Protein AF-A0A1I4BVE4-F1 (afdb_monomer)

Structure (mmCIF, N/CA/C/O backbone):
data_AF-A0A1I4BVE4-F1
#
_entry.id   AF-A0A1I4BVE4-F1
#
loop_
_atom_site.group_PDB
_atom_site.id
_atom_site.type_symbol
_atom_site.label_atom_id
_atom_site.label_alt_id
_atom_site.label_comp_id
_atom_site.label_asym_id
_atom_site.label_entity_id
_atom_site.label_seq_id
_atom_site.pdbx_PDB_ins_code
_atom_site.Cartn_x
_atom_site.Cartn_y
_atom_site.Cartn_z
_atom_site.occupancy
_atom_site.B_iso_or_equiv
_atom_site.auth_seq_id
_atom_site.auth_comp_id
_atom_site.auth_asym_id
_atom_site.auth_atom_id
_atom_site.pdbx_PDB_model_num
ATOM 1 N N . MET A 1 1 ? -15.144 -13.690 -17.144 1.00 58.94 1 MET A N 1
ATOM 2 C CA . MET A 1 1 ? -13.994 -13.833 -18.063 1.00 58.94 1 MET A CA 1
ATOM 3 C C . MET A 1 1 ? -12.893 -12.804 -17.775 1.00 58.94 1 MET A C 1
ATOM 5 O O . MET A 1 1 ? -12.264 -12.312 -18.695 1.00 58.94 1 MET A O 1
ATOM 9 N N . PHE A 1 2 ? -12.612 -12.502 -16.503 1.00 64.56 2 PHE A N 1
ATOM 10 C CA . PHE A 1 2 ? -11.478 -11.657 -16.118 1.00 64.56 2 PHE A CA 1
ATOM 11 C C . PHE A 1 2 ? -10.570 -12.508 -15.243 1.00 64.56 2 PHE A C 1
ATOM 13 O O . PHE A 1 2 ? -10.881 -12.751 -14.077 1.00 64.56 2 PHE A O 1
ATOM 20 N N . GLY A 1 3 ? -9.519 -13.048 -15.856 1.00 65.44 3 GLY A N 1
ATOM 21 C CA . GLY A 1 3 ? -8.490 -13.806 -15.165 1.00 65.44 3 GLY A CA 1
ATOM 22 C C . GLY A 1 3 ? -7.692 -12.868 -14.272 1.00 65.44 3 GLY A C 1
ATOM 23 O O . GLY A 1 3 ? -6.736 -12.236 -14.691 1.00 65.44 3 GLY A O 1
ATOM 24 N N . LEU A 1 4 ? -8.120 -12.730 -13.021 1.00 77.00 4 LEU A N 1
ATOM 25 C CA . LEU A 1 4 ? -7.318 -12.148 -11.942 1.00 77.00 4 LEU A CA 1
ATOM 26 C C . LEU A 1 4 ? -6.542 -13.276 -11.251 1.00 77.00 4 LEU A C 1
ATOM 28 O O . LEU A 1 4 ? -6.618 -13.458 -10.038 1.00 77.00 4 LEU A O 1
ATOM 32 N N . GLY A 1 5 ? -5.872 -14.096 -12.060 1.00 89.69 5 GLY A N 1
ATOM 33 C CA . GLY A 1 5 ? -5.011 -15.174 -11.603 1.00 89.69 5 GLY A CA 1
ATOM 34 C C . GLY A 1 5 ? -3.578 -14.696 -11.394 1.00 89.69 5 GLY A C 1
ATOM 35 O O . GLY A 1 5 ? -3.183 -13.596 -11.787 1.00 89.69 5 GLY A O 1
ATOM 36 N N . TRP A 1 6 ? -2.766 -15.565 -10.797 1.00 91.38 6 TRP A N 1
ATOM 37 C CA . TRP A 1 6 ? -1.322 -15.352 -10.687 1.00 91.38 6 TRP A CA 1
ATOM 38 C C . TRP A 1 6 ? -0.659 -15.203 -12.070 1.00 91.38 6 TRP A C 1
ATOM 40 O O . TRP A 1 6 ? 0.251 -14.394 -12.245 1.00 91.38 6 TRP A O 1
ATOM 50 N N . SER A 1 7 ? -1.170 -15.931 -13.067 1.00 91.06 7 SER A N 1
ATOM 51 C CA . SER A 1 7 ? -0.771 -15.862 -14.477 1.00 91.06 7 SER A CA 1
ATOM 52 C C . SER A 1 7 ? -0.895 -14.456 -15.066 1.00 91.06 7 SER A C 1
ATOM 54 O O . SER A 1 7 ? 0.070 -13.938 -15.627 1.00 91.06 7 SER A O 1
ATOM 56 N N . GLU A 1 8 ? -2.043 -13.799 -14.909 1.00 90.44 8 GLU A N 1
ATOM 57 C CA . GLU A 1 8 ? -2.256 -12.454 -15.445 1.00 90.44 8 GLU A CA 1
ATOM 58 C C . GLU A 1 8 ? -1.489 -11.373 -14.681 1.00 90.44 8 GLU A C 1
ATOM 60 O O . GLU A 1 8 ? -1.064 -10.393 -15.293 1.00 90.44 8 GLU A O 1
ATOM 65 N N . MET A 1 9 ? -1.246 -11.548 -13.376 1.00 92.50 9 MET A N 1
ATOM 66 C CA . MET A 1 9 ? -0.354 -10.647 -12.632 1.00 92.50 9 MET A CA 1
ATOM 67 C C . MET A 1 9 ? 1.075 -10.690 -13.182 1.00 92.50 9 MET A C 1
ATOM 69 O O . MET A 1 9 ? 1.703 -9.641 -13.333 1.00 92.50 9 MET A O 1
ATOM 73 N N . ILE A 1 10 ? 1.576 -11.878 -13.540 1.00 94.12 10 ILE A N 1
ATOM 74 C CA . ILE A 1 10 ? 2.878 -12.017 -14.207 1.00 94.12 10 ILE A CA 1
ATOM 75 C C . ILE A 1 10 ? 2.849 -11.348 -15.585 1.00 94.12 10 ILE A C 1
ATOM 77 O O . ILE A 1 10 ? 3.762 -10.586 -15.900 1.00 94.12 10 ILE A O 1
ATOM 81 N N . LEU A 1 11 ? 1.804 -11.578 -16.388 1.00 93.88 11 LEU A N 1
ATOM 82 C CA . LEU A 1 11 ? 1.687 -10.984 -17.723 1.00 93.88 11 LEU A CA 1
ATOM 83 C C . LEU A 1 11 ? 1.682 -9.449 -17.666 1.00 93.88 11 LEU A C 1
ATOM 85 O O . LEU A 1 11 ? 2.430 -8.802 -18.397 1.00 93.88 11 LEU A O 1
ATOM 89 N N . LEU A 1 12 ? 0.897 -8.862 -16.757 1.00 93.19 12 LEU A N 1
ATOM 90 C CA . LEU A 1 12 ? 0.887 -7.416 -16.521 1.00 93.19 12 LEU A CA 1
ATOM 91 C C . LEU A 1 12 ? 2.240 -6.910 -16.014 1.00 93.19 12 LEU A C 1
ATOM 93 O O . LEU A 1 12 ? 2.676 -5.843 -16.437 1.00 93.19 12 LEU A O 1
ATOM 97 N N . GLY A 1 13 ? 2.924 -7.679 -15.162 1.00 94.06 13 GLY A N 1
ATOM 98 C CA . GLY A 1 13 ? 4.288 -7.383 -14.728 1.00 94.06 13 GLY A CA 1
ATOM 99 C C . GLY A 1 13 ? 5.259 -7.287 -15.906 1.00 94.06 13 GLY A C 1
ATOM 100 O O . GLY A 1 13 ? 5.972 -6.296 -16.029 1.00 94.06 13 GLY A O 1
ATOM 101 N N . VAL A 1 14 ? 5.241 -8.261 -16.820 1.00 95.31 14 VAL A N 1
ATOM 102 C CA . VAL A 1 14 ? 6.089 -8.256 -18.026 1.00 95.31 14 VAL A CA 1
ATOM 103 C C . VAL A 1 14 ? 5.752 -7.078 -18.942 1.00 95.31 14 VAL A C 1
ATOM 105 O O . VAL A 1 14 ? 6.655 -6.356 -19.362 1.00 95.31 14 VAL A O 1
ATOM 108 N N . VAL A 1 15 ? 4.466 -6.831 -19.213 1.00 95.19 15 VAL A N 1
ATOM 109 C CA . VAL A 1 15 ? 4.029 -5.686 -20.032 1.00 95.19 15 VAL A CA 1
ATOM 110 C C . VAL A 1 15 ? 4.479 -4.365 -19.403 1.00 95.19 15 VAL A C 1
ATOM 112 O O . VAL A 1 15 ? 5.009 -3.498 -20.098 1.00 95.19 15 VAL A O 1
ATOM 115 N N . ALA A 1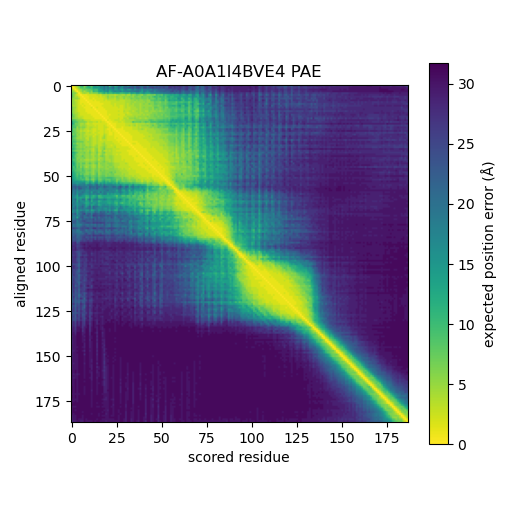 16 ? 4.339 -4.218 -18.086 1.00 94.94 16 ALA A N 1
ATOM 116 C CA . ALA A 1 16 ? 4.778 -3.025 -17.374 1.00 94.94 16 ALA A CA 1
ATOM 117 C C . ALA A 1 16 ? 6.308 -2.843 -17.425 1.00 94.94 16 ALA A C 1
ATOM 119 O O . ALA A 1 16 ? 6.774 -1.720 -17.608 1.00 94.94 16 ALA A O 1
ATOM 120 N N . LEU A 1 17 ? 7.095 -3.924 -17.344 1.00 95.00 17 LEU A N 1
ATOM 121 C CA . LEU A 1 17 ? 8.555 -3.869 -17.504 1.00 95.00 17 LEU A CA 1
ATOM 122 C C . LEU A 1 17 ? 8.977 -3.418 -18.909 1.00 95.00 17 LEU A C 1
ATOM 124 O O . LEU A 1 17 ? 9.974 -2.712 -19.028 1.00 95.00 17 LEU A O 1
ATOM 128 N N . ILE A 1 18 ? 8.242 -3.800 -19.956 1.00 96.00 18 ILE A N 1
ATOM 129 C CA . ILE A 1 18 ? 8.541 -3.387 -21.338 1.00 96.00 18 ILE A CA 1
ATOM 130 C C . ILE A 1 18 ? 8.196 -1.911 -21.554 1.00 96.00 18 ILE A C 1
ATOM 132 O O . ILE A 1 18 ? 8.977 -1.177 -22.151 1.00 96.00 18 ILE A O 1
ATOM 136 N N . VAL A 1 19 ? 7.027 -1.475 -21.078 1.00 95.19 19 VAL A N 1
ATOM 137 C CA . VAL A 1 19 ? 6.510 -0.124 -21.343 1.00 95.19 19 VAL A CA 1
ATOM 138 C C . VAL A 1 19 ? 7.216 0.938 -20.500 1.00 95.19 19 VAL A C 1
ATOM 140 O O . VAL A 1 19 ? 7.591 1.982 -21.026 1.00 95.19 19 VAL A O 1
ATOM 143 N N . ILE A 1 20 ? 7.374 0.692 -19.197 1.00 94.19 20 ILE A N 1
ATOM 144 C CA . ILE A 1 20 ? 7.998 1.640 -18.262 1.00 94.19 20 ILE A CA 1
ATOM 145 C C . ILE A 1 20 ? 9.512 1.427 -18.182 1.00 94.19 20 ILE A C 1
ATOM 147 O O . ILE A 1 20 ? 10.251 2.375 -17.954 1.00 94.19 20 ILE A O 1
ATOM 151 N N . GLY A 1 21 ? 9.983 0.198 -18.385 1.00 95.62 21 GLY A N 1
ATOM 152 C CA . GLY A 1 21 ? 11.387 -0.167 -18.241 1.00 95.62 21 GLY A CA 1
ATOM 153 C C . GLY A 1 21 ? 11.678 -0.879 -16.910 1.00 95.62 21 GLY A C 1
ATOM 154 O O . GLY A 1 21 ? 11.109 -0.541 -15.865 1.00 95.62 21 GLY A O 1
ATOM 155 N N . PRO A 1 22 ? 12.616 -1.848 -16.894 1.00 94.69 22 PRO A N 1
ATOM 156 C CA . PRO A 1 22 ? 12.879 -2.690 -15.724 1.00 94.69 22 PRO A CA 1
ATOM 157 C C . PRO A 1 22 ? 13.532 -1.961 -14.542 1.00 94.69 22 PRO A C 1
ATOM 159 O O . PRO A 1 22 ? 13.543 -2.482 -13.430 1.00 94.69 22 PRO A O 1
ATOM 162 N N . LYS A 1 23 ? 14.085 -0.764 -14.763 1.00 94.69 23 LYS A N 1
ATOM 163 C CA . LYS A 1 23 ? 14.736 0.054 -13.726 1.00 94.69 23 LYS A CA 1
ATOM 164 C C . LYS A 1 23 ? 13.815 1.124 -13.145 1.00 94.69 23 LYS A C 1
ATOM 166 O O . LYS A 1 23 ? 13.964 1.479 -11.978 1.00 94.69 23 LYS A O 1
ATOM 171 N N . ASP A 1 24 ? 12.852 1.598 -13.926 1.00 93.81 24 ASP A N 1
ATOM 172 C CA . ASP A 1 24 ? 12.005 2.722 -13.530 1.00 93.81 24 ASP A CA 1
ATOM 173 C C . ASP A 1 24 ? 10.817 2.259 -12.691 1.00 93.81 24 ASP A C 1
ATOM 175 O O . ASP A 1 24 ? 10.501 2.883 -11.680 1.00 93.81 24 ASP A O 1
ATOM 179 N N . LEU A 1 25 ? 10.255 1.087 -12.997 1.00 93.94 25 LEU A N 1
ATOM 180 C CA . LEU A 1 25 ? 9.212 0.456 -12.188 1.00 93.94 25 LEU A CA 1
ATOM 181 C C . LEU A 1 25 ? 9.591 0.311 -10.692 1.00 93.94 25 LEU A C 1
ATOM 183 O O . LEU A 1 25 ? 8.843 0.788 -9.832 1.00 93.94 25 LEU A O 1
ATOM 187 N N . PRO A 1 26 ? 10.746 -0.290 -10.328 1.00 92.44 26 PRO A N 1
ATOM 188 C CA . PRO A 1 26 ? 11.136 -0.412 -8.925 1.00 92.44 26 PRO A CA 1
ATOM 189 C C . PRO A 1 26 ? 11.451 0.941 -8.274 1.00 92.44 26 PRO A C 1
ATOM 191 O O . PRO A 1 26 ? 11.181 1.112 -7.086 1.00 92.44 26 PRO A O 1
ATOM 194 N N . ASN A 1 27 ? 11.974 1.920 -9.016 1.00 94.81 27 ASN A N 1
ATOM 195 C CA . ASN A 1 27 ? 12.195 3.267 -8.483 1.00 94.81 27 ASN A CA 1
ATOM 196 C C . ASN A 1 27 ? 10.867 3.985 -8.189 1.00 94.81 27 ASN A C 1
ATOM 198 O O . ASN A 1 27 ? 10.701 4.519 -7.091 1.00 94.81 27 ASN A O 1
ATOM 202 N N . MET A 1 28 ? 9.880 3.888 -9.086 1.00 93.38 28 MET A N 1
ATOM 203 C CA . MET A 1 28 ? 8.532 4.427 -8.875 1.00 93.38 28 MET A CA 1
ATOM 204 C C . MET A 1 28 ? 7.837 3.778 -7.675 1.00 93.38 28 MET A C 1
ATOM 206 O O . MET A 1 28 ? 7.257 4.482 -6.848 1.00 93.38 28 MET A O 1
ATOM 210 N N . PHE A 1 29 ? 7.932 2.452 -7.516 1.00 95.12 29 PHE A N 1
ATOM 211 C CA . PHE A 1 29 ? 7.394 1.775 -6.331 1.00 95.12 29 PHE A CA 1
ATOM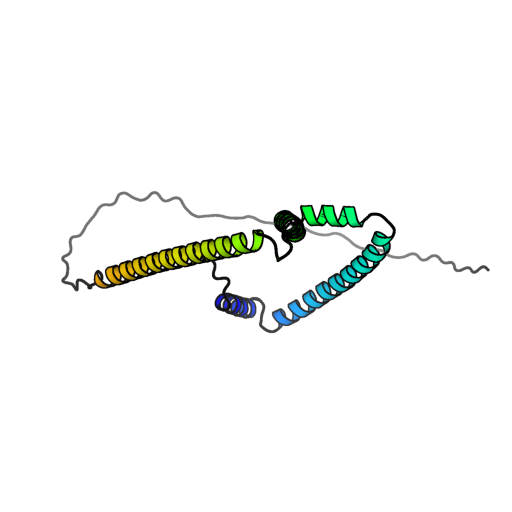 212 C C . PHE A 1 29 ? 8.084 2.213 -5.037 1.00 95.12 29 PHE A C 1
ATOM 214 O O . PHE A 1 29 ? 7.425 2.310 -4.002 1.00 95.12 29 PHE A O 1
ATOM 221 N N . ARG A 1 30 ? 9.387 2.514 -5.065 1.00 95.31 30 ARG A N 1
ATOM 222 C CA . ARG A 1 30 ? 10.105 3.050 -3.897 1.00 95.31 30 ARG A CA 1
ATOM 223 C C . ARG A 1 30 ? 9.642 4.461 -3.546 1.00 95.31 30 ARG A C 1
ATOM 225 O O . ARG A 1 30 ? 9.517 4.776 -2.364 1.00 95.31 30 ARG A O 1
ATOM 232 N N . GLU A 1 31 ? 9.373 5.303 -4.537 1.00 95.75 31 GLU A N 1
ATOM 233 C CA . GLU A 1 31 ? 8.864 6.663 -4.329 1.00 95.75 31 GLU A CA 1
ATOM 234 C C . GLU A 1 31 ? 7.421 6.666 -3.817 1.00 95.75 31 GLU A C 1
ATOM 236 O O . GLU A 1 31 ? 7.140 7.257 -2.769 1.00 95.75 31 GLU A O 1
ATOM 241 N N . LEU A 1 32 ? 6.531 5.921 -4.480 1.00 96.44 32 LEU A N 1
ATOM 242 C CA . LEU A 1 32 ? 5.157 5.692 -4.026 1.00 96.44 32 LEU A CA 1
ATOM 243 C C . LEU A 1 32 ? 5.136 5.062 -2.635 1.00 96.44 32 LEU A C 1
ATOM 245 O O . LEU A 1 32 ? 4.432 5.544 -1.754 1.00 96.44 32 LEU A O 1
ATOM 249 N N . GLY A 1 33 ? 5.966 4.047 -2.398 1.00 96.38 33 GLY A N 1
ATOM 250 C CA . GLY A 1 33 ? 6.074 3.368 -1.111 1.00 96.38 33 GLY A CA 1
ATOM 251 C C . GLY A 1 33 ? 6.524 4.299 0.013 1.00 96.38 33 GLY A C 1
ATOM 252 O O . GLY A 1 33 ? 5.978 4.244 1.112 1.00 96.38 33 GLY A O 1
ATOM 253 N N . ARG A 1 34 ? 7.462 5.216 -0.249 1.00 96.25 34 ARG A N 1
ATOM 254 C CA . ARG A 1 34 ? 7.871 6.245 0.722 1.00 96.25 34 ARG A CA 1
ATOM 255 C C . ARG A 1 34 ? 6.745 7.224 1.030 1.00 96.25 34 ARG A C 1
ATOM 257 O O . ARG A 1 34 ? 6.567 7.588 2.192 1.00 96.25 34 ARG A O 1
ATOM 264 N N . MET A 1 35 ? 5.990 7.647 0.017 1.00 96.12 35 MET A N 1
ATOM 265 C CA . MET A 1 35 ? 4.848 8.544 0.200 1.00 96.12 35 MET A CA 1
ATOM 266 C C . MET A 1 35 ? 3.718 7.858 0.978 1.00 96.12 35 MET A C 1
ATOM 268 O O . MET A 1 35 ? 3.254 8.393 1.985 1.00 96.12 35 MET A O 1
ATOM 272 N N . SER A 1 36 ? 3.339 6.641 0.586 1.00 96.19 36 SER A N 1
ATOM 273 C CA . SER A 1 36 ? 2.340 5.828 1.284 1.00 96.19 36 SER A CA 1
ATOM 274 C C . SER A 1 36 ? 2.779 5.457 2.700 1.00 96.19 36 SER A C 1
ATOM 276 O O . SER A 1 36 ? 1.957 5.469 3.611 1.00 96.19 36 SER A O 1
ATOM 278 N N . GLY A 1 37 ? 4.066 5.179 2.919 1.00 96.69 37 GLY A N 1
ATOM 279 C CA . GLY A 1 37 ? 4.623 4.893 4.240 1.00 96.69 37 GLY A CA 1
ATOM 280 C C . GLY A 1 37 ? 4.509 6.088 5.185 1.00 96.69 37 GLY A C 1
ATOM 281 O O . GLY A 1 37 ? 4.039 5.936 6.309 1.00 96.69 37 GLY A O 1
ATOM 282 N N . LYS A 1 38 ? 4.846 7.293 4.710 1.00 96.25 38 LYS A N 1
ATOM 283 C CA . LYS A 1 38 ? 4.664 8.537 5.476 1.00 96.25 38 LYS A CA 1
ATOM 284 C C . LYS A 1 38 ? 3.192 8.823 5.759 1.00 96.25 38 LYS A C 1
ATOM 286 O O . LYS A 1 38 ? 2.855 9.157 6.888 1.00 96.25 38 LYS A O 1
ATOM 291 N N . ALA A 1 39 ? 2.318 8.661 4.765 1.00 97.12 39 ALA A N 1
ATOM 292 C CA . ALA A 1 39 ? 0.879 8.829 4.951 1.00 97.12 39 ALA A CA 1
ATOM 293 C C . ALA A 1 39 ? 0.324 7.832 5.982 1.00 97.12 39 ALA A C 1
ATOM 295 O O . ALA A 1 39 ? -0.465 8.214 6.840 1.00 97.12 39 ALA A O 1
ATOM 296 N N . ARG A 1 40 ? 0.781 6.574 5.953 1.00 95.50 40 ARG A N 1
ATOM 297 C CA . ARG A 1 40 ? 0.390 5.546 6.924 1.00 95.50 40 ARG A CA 1
ATOM 298 C C . ARG A 1 40 ? 0.912 5.839 8.329 1.00 95.50 40 ARG A C 1
ATOM 300 O O . ARG A 1 40 ? 0.172 5.630 9.281 1.00 95.50 40 ARG A O 1
ATOM 307 N N . ALA A 1 41 ? 2.142 6.333 8.455 1.00 95.62 41 ALA A N 1
ATOM 308 C CA . ALA A 1 41 ? 2.706 6.757 9.736 1.00 95.62 41 ALA A CA 1
ATOM 309 C C . ALA A 1 41 ? 1.930 7.947 10.322 1.00 95.62 41 ALA A C 1
ATOM 311 O O . ALA A 1 41 ? 1.524 7.912 11.475 1.00 95.62 41 ALA A O 1
ATOM 312 N N . MET A 1 42 ? 1.620 8.956 9.501 1.00 96.50 42 MET A N 1
ATOM 313 C CA . MET A 1 42 ? 0.756 10.061 9.919 1.00 96.50 42 MET A CA 1
ATOM 314 C C . MET A 1 42 ? -0.626 9.555 10.340 1.00 96.50 42 MET A C 1
ATOM 316 O O . MET A 1 42 ? -1.093 9.901 11.416 1.00 96.50 42 MET A O 1
ATOM 320 N N . ALA A 1 43 ? -1.262 8.696 9.537 1.00 95.62 43 ALA A N 1
ATOM 321 C CA . ALA A 1 43 ? -2.573 8.128 9.848 1.00 95.62 43 ALA A CA 1
ATOM 322 C C . ALA A 1 43 ? -2.575 7.297 11.141 1.00 95.62 43 ALA A C 1
ATOM 324 O O . ALA A 1 43 ? -3.535 7.373 11.900 1.00 95.62 43 ALA A O 1
ATOM 325 N N . SER A 1 44 ? -1.506 6.540 11.409 1.00 94.44 44 SER A N 1
ATOM 326 C CA . SER A 1 44 ? -1.309 5.837 12.683 1.00 94.44 44 SER A CA 1
ATOM 327 C C . SER A 1 44 ? -1.326 6.817 13.855 1.00 94.44 44 SER A C 1
ATOM 329 O O . SER A 1 44 ? -1.996 6.574 14.858 1.00 94.44 44 SER A O 1
ATOM 331 N N . GLU A 1 45 ? -0.679 7.967 13.695 1.00 94.06 45 GLU A N 1
ATOM 332 C CA . GLU A 1 45 ? -0.514 8.929 14.781 1.00 94.06 45 GLU A CA 1
ATOM 333 C C . GLU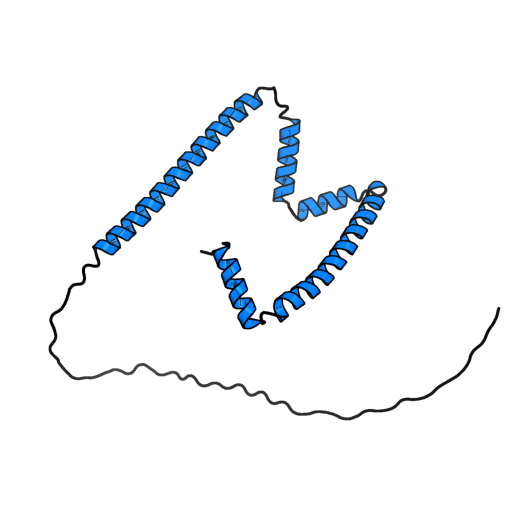 A 1 45 ? -1.792 9.741 14.999 1.00 94.06 45 GLU A C 1
ATOM 335 O O . GLU A 1 45 ? -2.168 9.994 16.143 1.00 94.06 45 GLU A O 1
ATOM 340 N N . PHE A 1 46 ? -2.533 10.035 13.927 1.00 92.44 46 PHE A N 1
ATOM 341 C CA . PHE A 1 46 ? -3.901 10.543 14.013 1.00 92.44 46 PHE A CA 1
ATOM 342 C C . PHE A 1 46 ? -4.844 9.539 14.663 1.00 92.44 46 PHE A C 1
ATOM 344 O O . PHE A 1 46 ? -5.641 9.939 15.501 1.00 92.44 46 PHE A O 1
ATOM 351 N N . GLN A 1 47 ? -4.751 8.251 14.327 1.00 90.69 47 GLN A N 1
ATOM 352 C CA . GLN A 1 47 ? -5.581 7.224 14.953 1.00 90.69 47 GLN A CA 1
ATOM 353 C C . GLN A 1 47 ? -5.297 7.145 16.454 1.00 90.69 47 GLN A C 1
ATOM 355 O O . GLN A 1 47 ? -6.226 7.071 17.248 1.00 90.69 47 GLN A O 1
ATOM 360 N N . ARG A 1 48 ? -4.022 7.208 16.852 1.00 91.62 48 ARG A N 1
ATOM 361 C CA . ARG A 1 48 ? -3.606 7.163 18.259 1.00 91.62 48 ARG A CA 1
ATOM 362 C C . ARG A 1 48 ? -4.054 8.402 19.033 1.00 91.62 48 ARG A C 1
ATOM 364 O O . ARG A 1 48 ? -4.545 8.272 20.149 1.00 91.62 48 ARG A O 1
ATOM 371 N N . ALA A 1 49 ? -3.918 9.584 18.432 1.00 89.19 49 ALA A N 1
ATOM 372 C CA . ALA A 1 49 ? -4.381 10.839 19.018 1.00 89.19 49 ALA A CA 1
ATOM 373 C C . ALA A 1 49 ? -5.915 10.914 19.081 1.00 89.19 49 ALA A C 1
ATOM 375 O O . ALA A 1 49 ? -6.466 11.368 20.078 1.00 89.19 49 ALA A O 1
ATOM 376 N N . MET A 1 50 ? -6.607 10.436 18.044 1.00 85.62 50 MET A N 1
ATOM 377 C CA . MET A 1 50 ? -8.066 10.397 17.998 1.00 85.62 50 MET A CA 1
ATOM 378 C C . MET A 1 50 ? -8.622 9.378 18.989 1.00 85.62 50 MET A C 1
ATOM 380 O O . MET A 1 50 ? -9.565 9.725 19.676 1.00 85.62 50 MET A O 1
ATOM 384 N N . GLU A 1 51 ? -8.047 8.178 19.123 1.00 84.69 51 GLU A N 1
ATOM 385 C CA . GLU A 1 51 ? -8.476 7.196 20.134 1.00 84.69 51 GLU A CA 1
ATOM 386 C C . GLU A 1 51 ? -8.312 7.773 21.547 1.00 84.69 51 GLU A C 1
ATOM 388 O O . GLU A 1 51 ? -9.249 7.745 22.336 1.00 84.69 51 GLU A O 1
ATOM 393 N N . SER A 1 52 ? -7.170 8.418 21.823 1.00 84.44 52 SER A N 1
ATOM 394 C CA . SER A 1 52 ? -6.928 9.086 23.109 1.00 84.44 52 SER A CA 1
ATOM 395 C C . SER A 1 52 ? -7.902 10.235 23.386 1.00 84.44 52 SER A C 1
ATOM 397 O O . SER A 1 52 ? -8.237 10.465 24.539 1.00 84.44 52 SER A O 1
ATOM 399 N N . ALA A 1 53 ? -8.345 10.967 22.361 1.00 81.56 53 ALA A N 1
ATOM 400 C CA . ALA A 1 53 ? -9.337 12.034 22.507 1.00 81.56 53 ALA A CA 1
ATOM 401 C C . ALA A 1 53 ? -10.785 11.501 22.524 1.00 81.56 53 ALA A C 1
ATOM 403 O O . ALA A 1 53 ? -11.677 12.129 23.096 1.00 81.56 53 ALA A O 1
ATOM 404 N N . ALA A 1 54 ? -11.031 10.356 21.884 1.00 78.50 54 ALA A N 1
ATOM 405 C CA . ALA A 1 54 ? -12.330 9.701 21.749 1.00 78.50 54 ALA A CA 1
ATOM 406 C C . ALA A 1 54 ? -12.759 8.936 23.003 1.00 78.50 54 ALA A C 1
ATOM 408 O O . ALA A 1 54 ? -13.949 8.675 23.184 1.00 78.50 54 ALA A O 1
ATOM 409 N N . ASP A 1 55 ? -11.805 8.548 23.846 1.00 76.44 55 ASP A N 1
ATOM 410 C CA . ASP A 1 55 ? -12.110 7.968 25.150 1.00 76.44 55 ASP A CA 1
ATOM 411 C C . ASP A 1 55 ? -12.648 9.026 26.139 1.00 76.44 55 ASP A C 1
ATOM 413 O O . ASP A 1 55 ? -13.459 8.682 26.997 1.00 76.44 55 ASP A O 1
ATOM 417 N N . ASP A 1 56 ? -12.315 10.312 25.944 1.00 70.25 56 ASP A N 1
ATOM 418 C CA . ASP A 1 56 ? -12.770 11.434 26.789 1.00 70.25 56 ASP A CA 1
ATOM 419 C C . ASP A 1 56 ? -13.937 12.248 26.190 1.00 70.25 56 ASP A C 1
ATOM 421 O O . ASP A 1 56 ? -14.722 12.869 26.910 1.00 70.25 56 ASP A O 1
ATOM 425 N N . SER A 1 57 ? -14.089 12.255 24.864 1.00 67.56 57 SER A N 1
ATOM 426 C CA . SER A 1 57 ? -15.185 12.914 24.140 1.00 67.56 57 SER A CA 1
ATOM 427 C C . SER A 1 57 ? -15.892 11.865 23.286 1.00 67.56 57 SER A C 1
ATOM 429 O O . SER A 1 57 ? -15.199 11.105 22.635 1.00 67.56 57 SER A O 1
ATOM 431 N N . GLY A 1 58 ? -17.231 11.774 23.282 1.00 67.88 58 GLY A N 1
ATOM 432 C CA . GLY A 1 58 ? -18.058 10.684 22.699 1.00 67.88 58 GLY A CA 1
ATOM 433 C C . GLY A 1 58 ? -17.942 10.385 21.185 1.00 67.88 58 GLY A C 1
ATOM 434 O O . GLY A 1 58 ? -18.925 10.103 20.506 1.00 67.88 58 GLY A O 1
ATOM 435 N N . VAL A 1 59 ? -16.738 10.412 20.628 1.00 71.38 59 VAL A N 1
ATOM 436 C CA . VAL A 1 59 ? -16.349 10.143 19.244 1.00 71.38 59 VAL A CA 1
ATOM 437 C C . VAL A 1 59 ? -16.502 8.658 18.902 1.00 71.38 59 VAL A C 1
ATOM 439 O O . VAL A 1 59 ? -16.643 8.321 17.729 1.00 71.38 59 VAL A O 1
ATOM 442 N N . LYS A 1 60 ? -16.587 7.760 19.894 1.00 73.56 60 LYS A N 1
ATOM 443 C CA . LYS A 1 60 ? -16.905 6.333 19.684 1.00 73.56 60 LYS A CA 1
ATOM 444 C C . LYS A 1 60 ? -18.205 6.134 18.894 1.00 73.56 60 LYS A C 1
ATOM 446 O O . LYS A 1 60 ? -18.257 5.265 18.022 1.00 73.56 60 LYS A O 1
ATOM 451 N N . ASP A 1 61 ? -19.218 6.968 19.129 1.00 76.31 61 ASP A N 1
ATOM 452 C CA . ASP A 1 61 ? -20.489 6.918 18.396 1.00 76.31 61 ASP A CA 1
ATOM 453 C C . ASP A 1 61 ? -20.351 7.428 16.954 1.00 76.31 61 ASP A C 1
ATOM 455 O O . ASP A 1 61 ? -20.910 6.843 16.019 1.00 76.31 61 ASP A O 1
ATOM 459 N N . ILE A 1 62 ? -19.521 8.454 16.743 1.00 79.62 62 ILE A N 1
ATOM 460 C CA . ILE A 1 62 ? -19.206 8.995 15.415 1.00 79.62 62 ILE A CA 1
ATOM 461 C C . ILE A 1 62 ? -18.444 7.949 14.597 1.00 79.62 62 ILE A C 1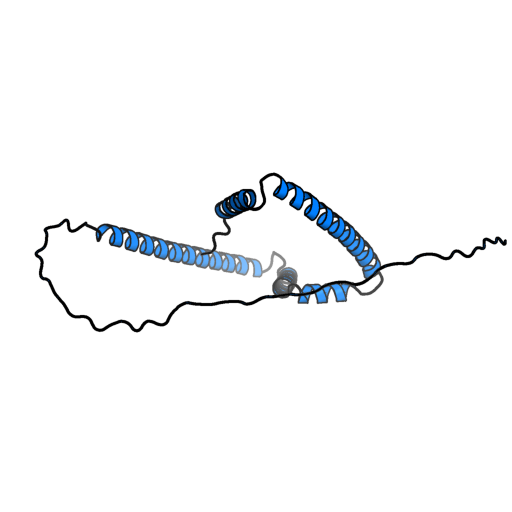
ATOM 463 O O . ILE A 1 62 ? -18.867 7.613 13.490 1.00 79.62 62 ILE A O 1
ATOM 467 N N . SER A 1 63 ? -17.397 7.346 15.163 1.00 80.75 63 SER A N 1
ATOM 468 C CA . SER A 1 63 ? -16.647 6.252 14.537 1.00 80.75 63 SER A CA 1
ATOM 469 C C . SER A 1 63 ? -17.561 5.086 14.160 1.00 80.75 63 SER A C 1
ATOM 471 O O . SER A 1 63 ? -17.473 4.559 13.050 1.00 80.75 63 SER A O 1
ATOM 473 N N . LYS A 1 64 ? -18.516 4.727 15.028 1.00 78.81 64 LYS A N 1
ATOM 474 C CA . LYS A 1 64 ? -19.480 3.6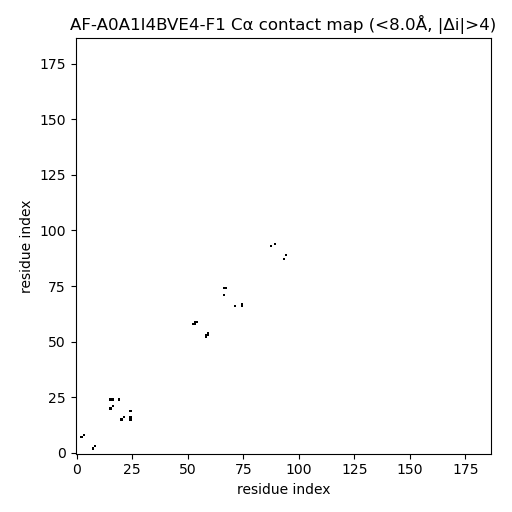47 14.772 1.00 78.81 64 LYS A CA 1
ATOM 475 C C . LYS A 1 64 ? -20.444 3.968 13.629 1.00 78.81 64 LYS A C 1
ATOM 477 O O . LYS A 1 64 ? -20.756 3.080 12.835 1.00 78.81 64 LYS A O 1
ATOM 482 N N . SER A 1 65 ? -20.878 5.223 13.509 1.00 80.00 65 SER A N 1
ATOM 483 C CA . SER A 1 65 ? -21.729 5.681 12.403 1.00 80.00 65 SER A CA 1
ATOM 484 C C . SER A 1 65 ? -20.984 5.724 11.062 1.00 80.00 65 SER A C 1
ATOM 486 O O . SER A 1 65 ? -21.497 5.227 10.058 1.00 80.00 65 SER A O 1
ATOM 488 N N . ILE A 1 66 ? -19.736 6.207 11.053 1.00 81.06 66 ILE A N 1
ATOM 489 C CA . ILE A 1 66 ? -18.875 6.229 9.862 1.00 81.06 66 ILE A CA 1
ATOM 490 C C . ILE A 1 66 ? -18.570 4.801 9.411 1.00 81.06 66 ILE A C 1
ATOM 492 O O . ILE A 1 66 ? -18.632 4.492 8.223 1.00 81.06 66 ILE A O 1
ATOM 496 N N . GLN A 1 67 ? -18.299 3.898 10.351 1.00 81.38 67 GLN A N 1
ATOM 497 C CA . GLN A 1 67 ? -18.014 2.501 10.046 1.00 81.38 67 GLN A CA 1
ATOM 498 C C . GLN A 1 67 ? -19.252 1.750 9.531 1.00 81.38 67 GLN A C 1
ATOM 500 O O . GLN A 1 67 ? -19.130 0.929 8.618 1.00 81.38 67 GLN A O 1
ATOM 505 N N . ALA A 1 68 ? -20.445 2.073 10.042 1.00 82.56 68 ALA A N 1
ATOM 506 C CA . ALA A 1 68 ? -21.713 1.566 9.518 1.00 82.56 68 ALA A CA 1
ATOM 507 C C . ALA A 1 68 ? -22.009 2.080 8.097 1.00 82.56 68 ALA A C 1
ATOM 509 O O . ALA A 1 68 ? -22.507 1.318 7.269 1.00 82.56 68 ALA A O 1
ATOM 510 N N . ALA A 1 69 ? -21.659 3.334 7.793 1.00 83.56 69 ALA A N 1
ATOM 511 C CA . ALA A 1 69 ? -21.811 3.915 6.459 1.00 83.56 69 ALA A CA 1
ATOM 512 C C . ALA A 1 69 ? -20.774 3.381 5.454 1.00 83.56 69 ALA A C 1
ATOM 514 O O . ALA A 1 69 ? -21.108 3.116 4.301 1.00 83.56 69 ALA A O 1
ATOM 515 N N . ALA A 1 70 ? -19.526 3.179 5.885 1.00 84.81 70 ALA A N 1
ATOM 516 C CA . ALA A 1 70 ? -18.439 2.703 5.031 1.00 84.81 70 ALA A CA 1
ATOM 517 C C . ALA A 1 70 ? -18.541 1.206 4.702 1.00 84.81 70 ALA A C 1
ATOM 519 O O . ALA A 1 70 ? -18.058 0.769 3.661 1.00 84.81 70 ALA A O 1
ATOM 520 N N . ASN A 1 71 ? -19.147 0.404 5.583 1.00 82.50 71 ASN A N 1
ATOM 521 C CA . ASN A 1 71 ? -19.331 -1.031 5.369 1.00 82.50 71 ASN A CA 1
ATOM 522 C C . ASN A 1 71 ? -20.681 -1.527 5.924 1.00 82.50 71 ASN A C 1
ATOM 524 O O . ASN A 1 71 ? -20.707 -2.294 6.894 1.00 82.50 71 ASN A O 1
ATOM 528 N N . PRO A 1 72 ? -21.809 -1.170 5.282 1.00 77.00 72 PRO A N 1
ATOM 529 C CA . PRO A 1 72 ? -23.146 -1.524 5.763 1.00 77.00 72 PRO A CA 1
ATOM 530 C C . PRO A 1 72 ? -23.364 -3.042 5.824 1.00 77.00 72 PRO A C 1
ATOM 532 O O . PRO A 1 72 ? -23.955 -3.554 6.774 1.00 77.00 72 PRO A O 1
ATOM 535 N N . ALA A 1 73 ? -22.806 -3.782 4.860 1.00 78.25 73 ALA A N 1
ATOM 536 C CA . ALA A 1 73 ? -22.886 -5.240 4.827 1.00 78.25 73 ALA A CA 1
ATOM 537 C C . ALA A 1 73 ? -22.112 -5.903 5.981 1.00 78.25 73 ALA A C 1
ATOM 539 O O . ALA A 1 73 ? -22.649 -6.786 6.646 1.00 78.25 73 ALA A O 1
ATOM 540 N N . LYS A 1 74 ? -20.874 -5.468 6.270 1.00 76.06 74 LYS A N 1
ATOM 541 C CA . LYS A 1 74 ? -20.090 -6.046 7.378 1.00 76.06 74 LYS A CA 1
ATOM 542 C C . LYS A 1 74 ? -20.647 -5.642 8.736 1.00 76.06 74 LYS A C 1
ATOM 544 O O . LYS A 1 74 ? -20.747 -6.492 9.607 1.00 76.06 74 LYS A O 1
ATOM 549 N N . PHE A 1 75 ? -21.097 -4.397 8.894 1.00 81.12 75 PHE A N 1
ATOM 550 C CA . PHE A 1 75 ? -21.706 -3.936 10.141 1.00 81.12 75 PHE A CA 1
ATOM 551 C C . PHE A 1 75 ? -23.025 -4.665 10.453 1.00 81.12 75 PHE A C 1
ATOM 553 O O . PHE A 1 75 ? -23.275 -5.026 11.603 1.00 81.12 75 PHE A O 1
ATOM 560 N N . GLY A 1 76 ? -23.851 -4.937 9.435 1.00 79.62 76 GLY A N 1
ATOM 561 C CA . GLY A 1 76 ? -25.066 -5.744 9.575 1.00 79.62 76 GLY A CA 1
ATOM 562 C C . GLY A 1 76 ? -24.771 -7.196 9.954 1.00 79.62 76 GLY A C 1
ATOM 563 O O . GLY A 1 76 ? -25.413 -7.737 10.853 1.00 79.62 76 GLY A O 1
ATOM 564 N N . VAL A 1 77 ? -23.759 -7.808 9.330 1.00 81.06 77 VAL A N 1
ATOM 565 C CA . VAL A 1 77 ? -23.327 -9.179 9.645 1.00 81.06 77 VAL A CA 1
ATOM 566 C C . VAL A 1 77 ? -22.679 -9.268 11.026 1.00 81.06 77 VAL A C 1
ATOM 568 O O . VAL A 1 77 ? -22.966 -10.220 11.742 1.00 81.06 77 VAL A O 1
ATOM 571 N N . ASP A 1 78 ? -21.871 -8.293 11.443 1.00 82.44 78 ASP A N 1
ATOM 572 C CA . ASP A 1 78 ? -21.265 -8.268 12.779 1.00 82.44 78 ASP A CA 1
ATOM 573 C C . ASP A 1 78 ? -22.303 -8.020 13.874 1.00 82.44 78 ASP A C 1
ATOM 575 O O . ASP A 1 78 ? -22.260 -8.686 14.908 1.00 82.44 78 ASP A O 1
ATOM 579 N N . LYS A 1 79 ? -23.297 -7.145 13.653 1.00 79.31 79 LYS A N 1
ATOM 580 C CA . LYS A 1 79 ? -24.421 -7.005 14.596 1.00 79.31 79 LYS A CA 1
ATOM 581 C C . LYS A 1 79 ? -25.294 -8.249 14.638 1.00 79.31 79 LYS A C 1
ATOM 583 O O . LYS A 1 79 ? -25.673 -8.666 15.727 1.00 79.31 79 LYS A O 1
ATOM 588 N N . LEU A 1 80 ? -25.574 -8.873 13.496 1.00 77.62 80 LEU A N 1
ATOM 589 C CA . LEU A 1 80 ? -26.318 -10.129 13.454 1.00 77.62 80 LEU A CA 1
ATOM 590 C C . LEU A 1 80 ? -25.535 -11.263 14.123 1.00 77.62 80 LEU A C 1
ATOM 592 O O . LEU A 1 80 ? -26.123 -12.049 14.852 1.00 77.62 80 LEU A O 1
ATOM 596 N N . LYS A 1 81 ? -24.215 -11.327 13.928 1.00 81.00 81 LYS A N 1
ATOM 597 C CA . LYS A 1 81 ? -23.329 -12.305 14.565 1.00 81.00 81 LYS A CA 1
ATOM 598 C C . LYS A 1 81 ? -23.206 -12.064 16.063 1.00 81.00 81 LYS A C 1
ATOM 600 O O . LYS A 1 81 ? -23.241 -13.031 16.803 1.00 81.00 81 LYS A O 1
ATOM 605 N N . SER A 1 82 ? -23.099 -10.815 16.505 1.00 79.50 82 SER A N 1
ATOM 606 C CA . SER A 1 82 ? -23.022 -10.445 17.922 1.00 79.50 82 SER A CA 1
ATOM 607 C C . SER A 1 82 ? -24.352 -10.672 18.650 1.00 79.50 82 SER A C 1
ATOM 609 O O . SER A 1 82 ? -24.372 -11.208 19.759 1.00 79.50 82 SER A O 1
ATOM 611 N N . ALA A 1 83 ? -25.480 -10.347 18.011 1.00 76.38 83 ALA A N 1
ATOM 612 C CA . ALA A 1 83 ? -26.809 -10.681 18.514 1.00 76.38 83 ALA A CA 1
ATOM 613 C C . ALA A 1 83 ? -27.006 -12.202 18.550 1.00 76.38 83 ALA A C 1
ATOM 615 O O . ALA A 1 83 ? -27.371 -12.759 19.582 1.00 76.38 83 ALA A O 1
ATOM 616 N N . ALA A 1 84 ? -26.660 -12.893 17.461 1.00 75.56 84 ALA A N 1
ATOM 617 C CA . ALA A 1 84 ? -26.712 -14.343 17.402 1.00 75.56 84 ALA A CA 1
ATOM 618 C C . ALA A 1 84 ? -25.782 -14.989 18.428 1.00 75.56 84 ALA A C 1
ATOM 620 O O . ALA A 1 84 ? -26.212 -15.948 19.032 1.00 75.56 84 ALA A O 1
ATOM 621 N N . SER A 1 85 ? -24.572 -14.488 18.692 1.00 67.75 85 SER A N 1
ATOM 622 C CA . SER A 1 85 ? -23.652 -15.069 19.684 1.00 67.75 85 SER A CA 1
ATOM 623 C C . SER A 1 85 ? -24.077 -14.792 21.124 1.00 67.75 85 SER A C 1
ATOM 625 O O . SER A 1 85 ? -23.794 -15.587 22.012 1.00 67.75 85 SER A O 1
ATOM 627 N N . SER A 1 86 ? -24.767 -13.675 21.365 1.00 63.53 86 SER A N 1
ATOM 628 C CA . SER A 1 86 ? -25.333 -13.357 22.682 1.00 63.53 86 SER A CA 1
ATOM 629 C C . SER A 1 86 ? -26.571 -14.212 22.985 1.00 63.53 86 SER A C 1
ATOM 631 O O . SER A 1 86 ? -26.825 -14.539 24.142 1.00 63.53 86 SER A O 1
ATOM 633 N N . THR A 1 87 ? -27.307 -14.623 21.946 1.00 64.00 87 THR A N 1
ATOM 634 C CA . THR A 1 87 ? -28.462 -15.536 22.030 1.00 64.00 87 THR A CA 1
ATOM 635 C C . THR A 1 87 ? -28.071 -17.020 21.903 1.00 64.00 87 THR A C 1
ATOM 637 O O . THR A 1 87 ? -28.690 -17.878 22.525 1.00 64.00 87 THR A O 1
ATOM 640 N N . PHE A 1 88 ? -27.023 -17.346 21.146 1.00 55.06 88 PHE A N 1
ATOM 641 C CA . PHE A 1 88 ? -26.437 -18.680 20.988 1.00 55.06 88 PHE A CA 1
ATOM 642 C C . PHE A 1 88 ? -25.218 -18.807 21.905 1.00 55.06 88 PHE A C 1
ATOM 644 O O . PHE A 1 88 ? -24.068 -18.743 21.468 1.00 55.06 88 PHE A O 1
ATOM 651 N N . LYS A 1 89 ? -25.464 -19.045 23.191 1.00 55.03 89 LYS A N 1
ATOM 652 C CA . LYS A 1 89 ? -24.460 -19.713 24.023 1.00 55.03 89 LYS A CA 1
ATOM 653 C C . LYS A 1 89 ? -24.348 -21.175 23.554 1.00 55.03 89 LYS A C 1
ATOM 655 O O . LYS A 1 89 ? -25.387 -21.813 23.366 1.00 55.03 89 LYS A O 1
ATOM 660 N N . PRO A 1 90 ? -23.139 -21.724 23.341 1.00 49.47 90 PRO A N 1
ATOM 661 C CA . PRO A 1 90 ? -22.977 -23.121 22.951 1.00 49.47 90 PRO A CA 1
ATOM 662 C C . PRO A 1 90 ? -23.407 -24.014 24.122 1.00 49.47 90 PRO A C 1
ATOM 664 O O . PRO A 1 90 ? -22.730 -24.058 25.145 1.00 49.47 90 PRO A O 1
ATOM 667 N N . GLY A 1 91 ? -24.567 -24.668 24.001 1.00 54.88 91 GLY A N 1
ATOM 668 C CA . GLY A 1 91 ? -25.071 -25.597 25.021 1.00 54.88 91 GLY A CA 1
ATOM 669 C C . GLY A 1 91 ? -26.593 -25.718 25.145 1.00 54.88 91 GLY A C 1
ATOM 670 O O . GLY A 1 91 ? -27.060 -26.638 25.806 1.00 54.88 91 GLY A O 1
ATOM 671 N N . THR A 1 92 ? -27.383 -24.849 24.512 1.00 59.03 92 THR A N 1
ATOM 672 C CA . THR A 1 92 ? -28.851 -24.997 24.437 1.00 59.03 92 THR A CA 1
ATOM 673 C C . THR A 1 92 ? -29.282 -25.420 23.028 1.00 59.03 92 THR A C 1
ATOM 675 O O . THR A 1 92 ? -28.454 -25.453 22.119 1.00 59.03 92 THR A O 1
ATOM 678 N N . GLU A 1 93 ? -30.548 -25.820 22.847 1.00 58.47 93 GLU A N 1
ATOM 679 C CA . GLU A 1 93 ? -31.139 -26.506 21.669 1.00 58.47 93 GLU A CA 1
ATOM 680 C C . GLU A 1 93 ? -30.768 -25.966 20.273 1.00 58.47 93 GLU A C 1
ATOM 682 O O . GLU A 1 93 ? -30.884 -26.647 19.254 1.00 58.47 93 GLU A O 1
ATOM 687 N N . THR A 1 94 ? -30.234 -24.760 20.220 1.00 56.69 94 THR A N 1
ATOM 688 C CA . THR A 1 94 ? -29.580 -24.134 19.082 1.00 56.69 94 THR A CA 1
ATOM 689 C C . THR A 1 94 ? -28.351 -24.873 18.533 1.00 56.69 94 THR A C 1
ATOM 691 O O . THR A 1 94 ? -28.040 -24.702 17.354 1.00 56.69 94 THR A O 1
ATOM 694 N N . ALA A 1 95 ? -27.682 -25.726 19.317 1.00 57.12 95 ALA A N 1
ATOM 695 C CA . ALA A 1 95 ? -26.611 -26.602 18.824 1.00 57.12 95 ALA A CA 1
ATOM 696 C C . ALA A 1 95 ? -27.143 -27.695 17.873 1.00 57.12 95 ALA A C 1
ATOM 698 O O . ALA A 1 95 ? -26.568 -27.906 16.806 1.00 57.12 95 ALA A O 1
ATOM 699 N N . LYS A 1 96 ? -28.303 -28.293 18.177 1.00 59.72 96 LYS A N 1
ATOM 700 C CA . LYS A 1 96 ? -28.961 -29.284 17.301 1.00 59.72 96 LYS A CA 1
ATOM 701 C C . LYS A 1 96 ? -29.430 -28.649 15.988 1.00 59.72 96 LYS A C 1
ATOM 703 O O . LYS A 1 96 ? -29.222 -29.190 14.908 1.00 59.72 96 LYS A O 1
ATOM 708 N N . LEU A 1 97 ? -29.956 -27.424 16.065 1.00 56.66 97 LEU A N 1
ATOM 709 C CA . LEU A 1 97 ? -30.266 -26.615 14.881 1.00 56.66 97 LEU A CA 1
ATOM 710 C C . LEU A 1 97 ? -29.010 -26.205 14.097 1.00 56.66 97 LEU A C 1
ATOM 712 O O . LEU A 1 97 ? -29.106 -25.938 12.903 1.00 56.66 97 LEU A O 1
ATOM 716 N N . SER A 1 98 ? -27.838 -26.129 14.735 1.00 66.19 98 SER A N 1
ATOM 717 C CA . SER A 1 98 ? -26.580 -25.825 14.046 1.00 66.19 98 SER A CA 1
ATOM 718 C C . SER A 1 98 ? -26.051 -27.018 13.253 1.00 66.19 98 SER A C 1
ATOM 720 O O . SER A 1 98 ? -25.584 -26.808 12.137 1.00 66.19 98 SER A O 1
ATOM 722 N N . GLU A 1 99 ? -26.221 -28.240 13.760 1.00 69.56 99 GLU A N 1
ATOM 723 C CA . GLU A 1 99 ? -25.905 -29.480 13.042 1.00 69.56 99 GLU A CA 1
ATOM 724 C C . GLU A 1 99 ? -26.857 -29.694 11.863 1.00 69.56 99 GLU A C 1
ATOM 726 O O . GLU A 1 99 ? -26.406 -29.961 10.753 1.00 69.56 99 GLU A O 1
ATOM 731 N N . GLU A 1 100 ? -28.163 -29.468 12.042 1.00 69.25 100 GLU A N 1
ATOM 732 C CA . GLU A 1 100 ? -29.126 -29.564 10.937 1.00 69.25 100 GLU A CA 1
ATOM 733 C C . GLU A 1 100 ? -28.875 -28.492 9.865 1.00 69.25 100 GLU A C 1
ATOM 735 O O . GLU A 1 100 ? -28.931 -28.757 8.663 1.00 69.25 100 GLU A O 1
ATOM 740 N N . ARG A 1 101 ? -28.503 -27.277 10.285 1.00 69.69 101 ARG A N 1
ATOM 741 C CA . ARG A 1 101 ? -28.142 -26.184 9.374 1.00 69.69 101 ARG A CA 1
ATOM 742 C C . ARG A 1 101 ? -26.782 -26.414 8.704 1.00 69.69 101 ARG A C 1
ATOM 744 O O . ARG A 1 101 ? -26.593 -25.941 7.586 1.00 69.69 101 ARG A O 1
ATOM 751 N N . GLN A 1 102 ? -25.845 -27.116 9.341 1.00 75.19 102 GLN A N 1
ATOM 752 C CA . GLN A 1 102 ? -24.585 -27.558 8.729 1.00 75.19 102 GLN A CA 1
ATOM 753 C C . GLN A 1 102 ? -24.838 -28.679 7.719 1.00 75.19 102 GLN A C 1
ATOM 755 O O . GLN A 1 102 ? -24.469 -28.526 6.560 1.00 75.19 102 GLN A O 1
ATOM 760 N N . ALA A 1 103 ? -25.608 -29.703 8.082 1.00 78.12 103 ALA A N 1
ATOM 761 C CA . ALA A 1 103 ? -26.003 -30.775 7.174 1.00 78.12 103 ALA A CA 1
ATOM 762 C C . ALA A 1 103 ? -26.799 -30.253 5.963 1.00 78.12 103 ALA A C 1
ATOM 764 O O . ALA A 1 103 ? -26.618 -30.728 4.842 1.00 78.12 103 ALA A O 1
ATOM 765 N N . ALA A 1 104 ? -27.658 -29.246 6.152 1.00 78.31 104 ALA A N 1
ATOM 766 C CA . ALA A 1 104 ? -28.344 -28.572 5.052 1.00 78.31 104 ALA A CA 1
ATOM 767 C C . ALA A 1 104 ? -27.364 -27.811 4.145 1.00 78.31 104 ALA A C 1
ATOM 769 O O . ALA A 1 104 ? -27.478 -27.887 2.922 1.00 78.31 104 ALA A O 1
ATOM 770 N N . LYS A 1 105 ? -26.371 -27.117 4.715 1.00 80.00 105 LYS A N 1
ATOM 771 C CA . LYS A 1 105 ? -25.318 -26.440 3.942 1.00 80.00 105 LYS A CA 1
ATOM 772 C C . LYS A 1 105 ? -24.453 -27.422 3.159 1.00 80.00 105 LYS A C 1
ATOM 774 O O . LYS A 1 105 ? -24.160 -27.134 2.004 1.00 80.00 105 LYS A O 1
ATOM 779 N N . ASP A 1 106 ? -24.106 -28.564 3.741 1.00 82.94 106 ASP A N 1
ATOM 780 C CA . ASP A 1 106 ? -23.301 -29.598 3.085 1.00 82.94 106 ASP A CA 1
ATOM 781 C C . ASP A 1 106 ? -24.073 -30.290 1.957 1.00 82.94 106 ASP A C 1
ATOM 783 O O . ASP A 1 106 ? -23.526 -30.559 0.890 1.00 82.94 106 ASP A O 1
ATOM 787 N N . LYS A 1 107 ? -25.383 -30.500 2.128 1.00 85.69 107 LYS A N 1
ATOM 788 C CA . LYS A 1 107 ? -26.253 -30.994 1.049 1.00 85.69 107 LYS A CA 1
ATOM 789 C C . LYS A 1 107 ? -26.375 -29.985 -0.089 1.00 85.69 107 LYS A C 1
ATOM 791 O O . LYS A 1 107 ? -26.287 -30.366 -1.254 1.00 85.69 107 LYS A O 1
ATOM 796 N N . ILE A 1 108 ? -26.557 -28.704 0.231 1.00 85.88 108 ILE A N 1
ATOM 797 C CA . ILE A 1 108 ? -26.654 -27.637 -0.773 1.00 85.88 108 ILE A CA 1
ATOM 798 C C . ILE A 1 108 ? -25.317 -27.460 -1.500 1.00 85.88 108 ILE A C 1
ATOM 800 O O . ILE A 1 108 ? -25.305 -27.328 -2.725 1.00 85.88 108 ILE A O 1
ATOM 804 N N . SER A 1 109 ? -24.190 -27.493 -0.786 1.00 84.31 109 SER A N 1
ATOM 805 C CA . SER A 1 109 ? -22.860 -27.364 -1.385 1.00 84.31 109 SER A CA 1
ATOM 806 C C . SER A 1 109 ? -22.521 -28.570 -2.263 1.00 84.31 109 SER A C 1
ATOM 808 O O . SER A 1 109 ? -22.076 -28.377 -3.392 1.00 84.31 109 SER A O 1
ATOM 810 N N . ALA A 1 110 ? -22.830 -29.793 -1.822 1.00 90.06 110 ALA A N 1
ATOM 811 C CA . ALA A 1 110 ? -22.640 -31.010 -2.610 1.00 90.06 110 ALA A CA 1
ATOM 812 C C . ALA A 1 110 ? -23.541 -31.050 -3.855 1.00 90.06 110 ALA A C 1
ATOM 814 O O . ALA A 1 110 ? -23.075 -31.393 -4.941 1.00 90.06 110 ALA A O 1
ATOM 815 N N . ALA A 1 111 ? -24.813 -30.655 -3.733 1.00 88.25 111 ALA A N 1
ATOM 816 C CA . ALA A 1 111 ? -25.727 -30.560 -4.872 1.00 88.25 111 ALA A CA 1
ATOM 817 C C . ALA A 1 111 ? -25.271 -29.493 -5.880 1.00 88.25 111 ALA A C 1
ATOM 819 O O . ALA A 1 111 ? -25.297 -29.724 -7.087 1.00 88.25 111 ALA A O 1
ATOM 820 N N . THR A 1 112 ? -24.787 -28.349 -5.391 1.00 89.25 112 THR A N 1
ATOM 821 C CA . THR A 1 112 ? -24.250 -27.275 -6.239 1.00 89.25 112 THR A CA 1
ATOM 822 C C . THR A 1 112 ? -22.957 -27.703 -6.931 1.00 89.25 112 THR A C 1
ATOM 824 O O . THR A 1 112 ? -22.777 -27.413 -8.111 1.00 89.25 112 THR A O 1
ATOM 827 N N . ALA A 1 113 ? -22.076 -28.422 -6.230 1.00 88.62 113 ALA A N 1
ATOM 828 C CA . ALA A 1 113 ? -20.845 -28.962 -6.796 1.00 88.62 113 ALA A CA 1
ATOM 829 C C . ALA A 1 113 ? -21.135 -29.990 -7.898 1.00 88.62 113 ALA A C 1
ATOM 831 O O . ALA A 1 113 ? -20.566 -29.880 -8.981 1.00 88.62 113 ALA A O 1
ATOM 832 N N . ARG A 1 114 ? -22.083 -30.911 -7.676 1.00 88.69 114 ARG A N 1
ATOM 833 C CA . ARG A 1 114 ? -22.530 -31.865 -8.705 1.00 88.69 114 ARG A CA 1
ATOM 834 C C . ARG A 1 114 ? -23.150 -31.161 -9.910 1.00 88.69 114 ARG A C 1
ATOM 836 O O . ARG A 1 114 ? -22.740 -31.411 -11.031 1.00 88.69 114 ARG A O 1
ATOM 843 N N . ALA A 1 115 ? -24.038 -30.192 -9.691 1.00 88.56 115 ALA A N 1
ATOM 844 C CA . ALA A 1 115 ? -24.631 -29.409 -10.780 1.00 88.56 115 ALA A CA 1
ATOM 845 C C . ALA A 1 115 ? -23.614 -28.529 -11.540 1.00 88.56 115 ALA A C 1
ATOM 847 O O . ALA A 1 115 ? -23.870 -28.107 -12.671 1.00 88.56 115 ALA A O 1
ATOM 848 N N . ALA A 1 116 ? -22.481 -28.189 -10.919 1.00 88.50 116 ALA A N 1
ATOM 849 C CA . ALA A 1 116 ? -21.376 -27.502 -11.579 1.00 88.50 116 ALA A CA 1
ATOM 850 C C . ALA A 1 116 ? -20.498 -28.474 -12.383 1.00 88.50 116 ALA A C 1
ATOM 852 O O . ALA A 1 116 ? -20.035 -28.099 -13.457 1.00 88.50 116 ALA A O 1
ATOM 853 N N . GLN A 1 117 ? -20.297 -29.700 -11.893 1.00 87.44 117 GLN A N 1
ATOM 854 C CA . GLN A 1 117 ? -19.593 -30.757 -12.623 1.00 87.44 117 GLN A CA 1
ATOM 855 C C . GLN A 1 117 ? -20.392 -31.220 -13.843 1.00 87.44 117 GLN A C 1
ATOM 857 O O . GLN A 1 117 ? -19.868 -31.131 -14.943 1.00 87.44 117 GLN A O 1
ATOM 862 N N . ASP A 1 118 ? -21.688 -31.509 -13.697 1.00 89.75 118 ASP A N 1
ATOM 863 C CA . ASP A 1 118 ? -22.558 -31.895 -14.819 1.00 89.75 118 ASP A CA 1
ATOM 864 C C . ASP A 1 118 ? -22.569 -30.852 -15.948 1.00 89.75 118 ASP A C 1
ATOM 866 O O . ASP A 1 118 ? -22.692 -31.188 -17.125 1.00 89.75 118 ASP A O 1
ATOM 870 N N . ARG A 1 119 ? -22.452 -29.561 -15.605 1.00 90.31 119 ARG A N 1
ATOM 871 C CA . ARG A 1 119 ? -22.330 -28.494 -16.606 1.00 90.31 119 ARG A CA 1
ATOM 872 C C . ARG A 1 119 ? -20.994 -28.541 -17.333 1.00 90.31 119 ARG A C 1
ATOM 874 O O . ARG A 1 119 ? -20.990 -28.442 -18.553 1.00 90.31 119 ARG A O 1
ATOM 881 N N . ARG A 1 120 ? -19.892 -28.738 -16.608 1.00 88.81 120 ARG A N 1
ATOM 882 C CA . ARG A 1 120 ? -18.559 -28.874 -17.211 1.00 88.81 120 ARG A CA 1
ATOM 883 C C . ARG A 1 120 ? -18.454 -30.119 -18.083 1.00 88.81 120 ARG A C 1
ATOM 885 O O . ARG A 1 120 ? -17.900 -30.032 -19.168 1.00 88.81 120 ARG A O 1
ATOM 892 N N . ASP A 1 121 ? -19.036 -31.230 -17.653 1.00 88.12 121 ASP A N 1
ATOM 893 C CA . ASP A 1 121 ? -18.994 -32.486 -18.400 1.00 88.12 121 ASP A CA 1
ATOM 894 C C . ASP A 1 121 ? -19.841 -32.397 -19.678 1.00 88.12 121 ASP A C 1
ATOM 896 O O . ASP A 1 121 ? -19.428 -32.881 -20.727 1.00 88.12 121 ASP A O 1
ATOM 900 N N . ARG A 1 122 ? -20.987 -31.697 -19.642 1.00 87.50 122 ARG A N 1
ATOM 901 C CA . ARG A 1 122 ? -21.762 -31.384 -20.858 1.00 87.50 122 ARG A CA 1
ATOM 902 C C . ARG A 1 122 ? -21.037 -30.422 -21.791 1.00 87.50 122 ARG A C 1
ATOM 904 O O . ARG A 1 122 ? -21.134 -30.587 -23.000 1.00 87.50 122 ARG A O 1
ATOM 911 N N . GLU A 1 123 ? -20.341 -29.425 -21.252 1.00 85.94 123 GLU A N 1
ATOM 912 C CA . GLU A 1 123 ? -19.526 -28.498 -22.047 1.00 85.94 123 GLU A CA 1
ATOM 913 C C . GLU A 1 123 ? -18.339 -29.224 -22.703 1.00 85.94 123 GLU A C 1
ATOM 915 O O . GLU A 1 123 ? -18.075 -28.996 -23.879 1.00 85.94 123 GLU A O 1
ATOM 920 N N . MET A 1 124 ? -17.681 -30.146 -21.993 1.00 77.38 124 MET A N 1
ATOM 921 C CA . MET A 1 124 ? -16.611 -30.985 -22.546 1.00 77.38 124 MET A CA 1
ATOM 922 C C . MET A 1 124 ? -17.135 -31.985 -23.578 1.00 77.38 124 MET A C 1
ATOM 924 O O . MET A 1 124 ? -16.542 -32.103 -24.640 1.00 77.38 124 MET A O 1
ATOM 928 N N . ALA A 1 125 ? -18.268 -32.647 -23.330 1.00 79.69 125 ALA A N 1
ATOM 929 C CA . ALA A 1 125 ? -18.874 -33.557 -24.304 1.00 79.69 125 ALA A CA 1
ATOM 930 C C . ALA A 1 125 ? -19.374 -32.825 -25.562 1.00 79.69 125 ALA A C 1
ATOM 932 O O . ALA A 1 125 ? -19.301 -33.366 -26.660 1.00 79.69 125 ALA A O 1
ATOM 933 N N . ALA A 1 126 ? -19.863 -31.588 -25.422 1.00 79.38 126 ALA A N 1
ATOM 934 C CA . ALA A 1 126 ? -20.230 -30.749 -26.561 1.00 79.38 126 ALA A CA 1
ATOM 935 C C . ALA A 1 126 ? -19.000 -30.253 -27.340 1.00 79.38 126 ALA A C 1
ATOM 937 O O . ALA A 1 126 ? -19.084 -30.108 -28.556 1.00 79.38 126 ALA A O 1
ATOM 938 N N . ALA A 1 127 ? -17.874 -30.011 -26.663 1.00 76.12 127 ALA A N 1
ATOM 939 C CA . ALA A 1 127 ? -16.609 -29.668 -27.309 1.00 76.12 127 ALA A CA 1
ATOM 940 C C . ALA A 1 127 ? -15.999 -30.869 -28.057 1.00 76.12 127 ALA A C 1
ATOM 942 O O . ALA A 1 127 ? -15.595 -30.711 -29.201 1.00 76.12 127 ALA A O 1
ATOM 943 N N . ASP A 1 128 ? -16.022 -32.064 -27.460 1.00 69.94 128 ASP A N 1
ATOM 944 C CA . ASP A 1 128 ? -15.525 -33.311 -28.065 1.00 69.94 128 ASP A CA 1
ATOM 945 C C . ASP A 1 128 ? -16.390 -33.740 -29.267 1.00 69.94 128 ASP A C 1
ATOM 947 O O . ASP A 1 128 ? -15.881 -34.093 -30.328 1.00 69.94 128 ASP A O 1
ATOM 951 N N . ALA A 1 129 ? -17.717 -33.587 -29.163 1.00 69.94 129 ALA A N 1
ATOM 952 C CA . ALA A 1 129 ? -18.634 -33.813 -30.282 1.00 69.94 129 ALA A CA 1
ATOM 953 C C . ALA A 1 129 ? -18.472 -32.782 -31.414 1.00 69.94 129 ALA A C 1
ATOM 955 O O . ALA A 1 129 ? -18.689 -33.128 -32.573 1.00 69.94 129 ALA A O 1
ATOM 956 N N . ALA A 1 130 ? -18.094 -31.538 -31.096 1.00 69.19 130 ALA A N 1
ATOM 957 C CA . ALA A 1 130 ? -17.759 -30.532 -32.102 1.00 69.19 130 ALA A CA 1
ATOM 958 C C . ALA A 1 130 ? -16.416 -30.847 -32.791 1.00 69.19 130 ALA A C 1
ATOM 960 O O . ALA A 1 130 ? -16.324 -30.700 -34.007 1.00 69.19 130 ALA A O 1
ATOM 961 N N . GLU A 1 131 ? -15.422 -31.359 -32.054 1.00 57.31 131 GLU A N 1
ATOM 962 C CA . GLU A 1 131 ? -14.149 -31.844 -32.616 1.00 57.31 131 GLU A CA 1
ATOM 963 C C . GLU A 1 131 ? -14.323 -33.093 -33.497 1.00 57.31 131 GLU A C 1
ATOM 965 O O . GLU A 1 131 ? -13.671 -33.197 -34.532 1.00 57.31 131 GLU A O 1
ATOM 970 N N . MET A 1 132 ? -15.234 -34.015 -33.159 1.00 56.31 132 MET A N 1
ATOM 971 C CA . MET A 1 132 ? -15.529 -35.196 -33.992 1.00 56.31 132 MET A CA 1
ATOM 972 C C . MET A 1 132 ? -16.356 -34.891 -35.251 1.00 56.31 132 MET A C 1
ATOM 974 O O . MET A 1 132 ? -16.450 -35.742 -36.133 1.00 56.31 132 MET A O 1
ATOM 978 N N . SER A 1 133 ? -16.965 -33.705 -35.350 1.00 57.22 133 SER A N 1
ATOM 979 C CA . SER A 1 133 ? -17.681 -33.263 -36.557 1.00 57.22 133 SER A CA 1
ATOM 980 C C . SER A 1 133 ? -16.813 -32.494 -37.561 1.00 57.22 133 SER A C 1
ATOM 982 O O . SER A 1 133 ? -17.273 -32.237 -38.672 1.00 57.22 133 SER A O 1
ATOM 984 N N . ASP A 1 134 ? -15.566 -32.176 -37.207 1.00 53.44 134 ASP A N 1
ATOM 985 C CA . ASP A 1 134 ? -14.550 -31.610 -38.103 1.00 53.44 134 ASP A CA 1
ATOM 986 C C . ASP A 1 134 ? -13.692 -32.741 -38.721 1.00 53.44 134 ASP A C 1
ATOM 988 O O . ASP A 1 134 ? -12.466 -32.771 -38.607 1.00 53.44 134 ASP A O 1
ATOM 992 N N . GLU A 1 135 ? -14.326 -33.708 -39.401 1.00 43.59 135 GLU A N 1
ATOM 993 C CA . GLU A 1 135 ? -13.600 -34.472 -40.424 1.00 43.59 135 GLU A CA 1
ATOM 994 C C . GLU A 1 135 ? -13.437 -33.569 -41.661 1.00 43.59 135 GLU A C 1
ATOM 996 O O . GLU A 1 135 ? -14.435 -33.086 -42.207 1.00 43.59 135 GLU A O 1
ATOM 1001 N N . PRO A 1 136 ? -12.202 -33.299 -42.123 1.00 44.16 136 PRO A N 1
ATOM 1002 C CA . PRO A 1 136 ? -11.983 -32.461 -43.288 1.00 44.16 136 PRO A CA 1
ATOM 1003 C C . PRO A 1 136 ? -12.468 -33.203 -44.534 1.00 44.16 136 PRO A C 1
ATOM 1005 O O . PRO A 1 136 ? -11.846 -34.172 -44.971 1.00 44.16 136 PRO A O 1
ATOM 1008 N N . ASP A 1 137 ? -13.554 -32.718 -45.133 1.00 39.41 137 ASP A N 1
ATOM 1009 C CA . ASP A 1 137 ? -13.981 -33.115 -46.474 1.00 39.41 137 ASP A CA 1
ATOM 1010 C C . ASP A 1 137 ? -12.907 -32.658 -47.485 1.00 39.41 137 ASP A C 1
ATOM 1012 O O . ASP A 1 137 ? -12.861 -31.517 -47.960 1.00 39.41 137 ASP A O 1
ATOM 1016 N N . MET A 1 138 ? -11.934 -33.538 -47.718 1.00 37.84 138 MET A N 1
ATOM 1017 C CA . MET A 1 138 ? -10.828 -33.341 -48.645 1.00 37.84 138 MET A CA 1
ATOM 1018 C C . MET A 1 138 ? -11.320 -33.525 -50.086 1.00 37.84 138 MET A C 1
ATOM 1020 O O . MET A 1 138 ? -11.304 -34.627 -50.620 1.00 37.84 138 MET A O 1
ATOM 1024 N N . ALA A 1 139 ? -11.652 -32.386 -50.702 1.00 42.22 139 ALA A N 1
ATOM 1025 C CA . ALA A 1 139 ? -11.345 -31.966 -52.076 1.00 42.22 139 ALA A CA 1
ATOM 1026 C C . ALA A 1 139 ? -11.774 -32.841 -53.274 1.00 42.22 139 ALA A C 1
ATOM 1028 O O . ALA A 1 139 ? -11.318 -33.964 -53.413 1.00 42.22 139 ALA A O 1
ATOM 1029 N N . MET A 1 140 ? -12.410 -32.207 -54.278 1.00 42.81 140 MET A N 1
ATOM 1030 C CA . MET A 1 140 ? -11.922 -32.143 -55.678 1.00 42.81 140 MET A CA 1
ATOM 1031 C C . MET A 1 140 ? -12.536 -30.927 -56.442 1.00 42.81 140 MET A C 1
ATOM 1033 O O . MET A 1 140 ? -13.556 -30.397 -56.006 1.00 42.81 140 MET A O 1
ATOM 1037 N N . PRO A 1 141 ? -11.887 -30.416 -57.520 1.00 44.28 141 PRO A N 1
ATOM 1038 C CA . PRO A 1 141 ? -11.870 -28.991 -57.900 1.00 44.28 141 PRO A CA 1
ATOM 1039 C C . PRO A 1 141 ? -12.828 -28.551 -59.040 1.00 44.28 141 PRO A C 1
ATOM 1041 O O . PRO A 1 141 ? -13.507 -29.357 -59.664 1.00 44.28 141 PRO A O 1
ATOM 1044 N N . ALA A 1 142 ? -12.826 -27.228 -59.276 1.00 44.31 142 ALA A N 1
ATOM 1045 C CA . ALA A 1 142 ? -13.662 -26.350 -60.121 1.00 44.31 142 ALA A CA 1
ATOM 1046 C C . ALA A 1 142 ? -13.988 -26.773 -61.579 1.00 44.31 142 ALA A C 1
ATOM 1048 O O . ALA A 1 142 ? -13.294 -27.599 -62.170 1.00 44.31 142 ALA A O 1
ATOM 1049 N N . PRO A 1 143 ? -14.936 -26.060 -62.236 1.00 42.00 143 PRO A N 1
ATOM 1050 C CA . PRO A 1 143 ? -14.453 -25.125 -63.259 1.00 42.00 143 PRO A CA 1
ATOM 1051 C C . PRO A 1 143 ? -15.125 -23.735 -63.299 1.00 42.00 143 PRO A C 1
ATOM 1053 O O . PRO A 1 143 ? -16.203 -23.477 -62.774 1.00 42.00 143 PRO A O 1
ATOM 1056 N N . VAL A 1 144 ? -14.377 -22.855 -63.962 1.00 44.22 144 VAL A N 1
ATOM 1057 C CA . VAL A 1 144 ? -14.501 -21.413 -64.215 1.00 44.22 144 VAL A CA 1
ATOM 1058 C C . VAL A 1 144 ? -15.744 -21.021 -65.021 1.00 44.22 144 VAL A C 1
ATOM 1060 O O . VAL A 1 144 ? -16.002 -21.626 -66.058 1.00 44.22 144 VAL A O 1
ATOM 1063 N N . ILE A 1 145 ? -16.410 -19.922 -64.632 1.00 44.06 145 ILE A N 1
ATOM 1064 C CA . ILE A 1 145 ? -17.206 -19.065 -65.534 1.00 44.06 145 ILE A CA 1
ATOM 1065 C C . ILE A 1 145 ? -17.029 -17.583 -65.119 1.00 44.06 145 ILE A C 1
ATOM 1067 O O . ILE A 1 145 ? -17.392 -17.191 -64.013 1.00 44.06 145 ILE A O 1
ATOM 1071 N N . GLU A 1 146 ? -16.467 -16.766 -66.014 1.00 43.09 146 GLU A N 1
ATOM 1072 C CA . GLU A 1 146 ? -16.519 -15.284 -66.055 1.00 43.09 146 GLU A CA 1
ATOM 1073 C C . GLU A 1 146 ? -17.623 -14.834 -67.055 1.00 43.09 146 GLU A C 1
ATOM 1075 O O . GLU A 1 146 ? -18.028 -15.675 -67.862 1.00 43.09 146 GLU A O 1
ATOM 1080 N N . PRO A 1 147 ? -18.046 -13.545 -67.183 1.00 44.75 147 PRO A N 1
ATOM 1081 C CA . PRO A 1 147 ? -17.946 -12.366 -66.295 1.00 44.75 147 PRO A CA 1
ATOM 1082 C C . PRO A 1 147 ? -19.262 -11.521 -66.139 1.00 44.75 147 PRO A C 1
ATOM 1084 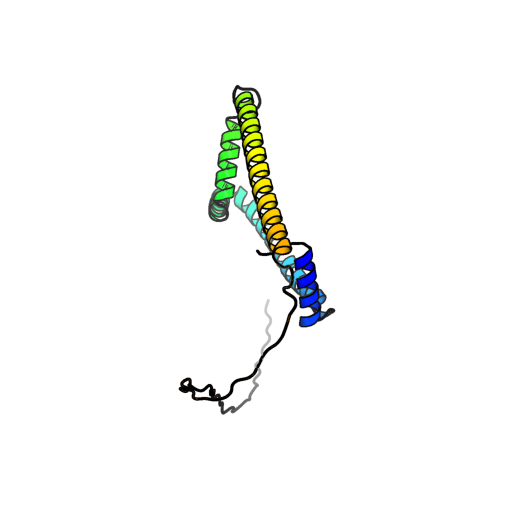O O . PRO A 1 147 ? -20.124 -11.543 -67.006 1.00 44.75 147 PRO A O 1
ATOM 1087 N N . ALA A 1 148 ? -19.312 -10.670 -65.087 1.00 43.78 148 ALA A N 1
ATOM 1088 C CA . ALA A 1 148 ? -19.973 -9.334 -64.930 1.00 43.78 148 ALA A CA 1
ATOM 1089 C C . ALA A 1 148 ? -21.513 -9.140 -65.167 1.00 43.78 148 ALA A C 1
ATOM 1091 O O . ALA A 1 148 ? -22.106 -9.891 -65.928 1.00 43.78 148 ALA A O 1
ATOM 1092 N N . PRO A 1 149 ? -22.200 -8.103 -64.594 1.00 44.94 149 PRO A N 1
ATOM 1093 C CA . PRO A 1 149 ? -21.681 -6.868 -63.986 1.00 44.94 149 PRO A CA 1
ATOM 1094 C C . PRO A 1 149 ? -22.226 -6.491 -62.586 1.00 44.94 149 PRO A C 1
ATOM 1096 O O . PRO A 1 149 ? -23.281 -6.916 -62.126 1.00 44.94 149 PRO A O 1
ATOM 1099 N N . ALA A 1 150 ? -21.478 -5.607 -61.924 1.00 45.94 150 ALA A N 1
ATOM 1100 C CA . ALA A 1 150 ? -21.744 -5.052 -60.600 1.00 45.94 150 ALA A CA 1
ATOM 1101 C C . ALA A 1 150 ? -22.789 -3.914 -60.585 1.00 45.94 150 ALA A C 1
ATOM 1103 O O . ALA A 1 150 ? -22.803 -3.084 -61.498 1.00 45.94 150 ALA A O 1
ATOM 1104 N N . PRO A 1 151 ? -23.492 -3.711 -59.453 1.00 40.56 151 PRO A N 1
ATOM 1105 C CA . PRO A 1 151 ? -23.853 -2.385 -58.982 1.00 40.56 151 PRO A CA 1
ATOM 1106 C C . PRO A 1 151 ? -22.958 -1.972 -57.798 1.00 40.56 151 PRO A C 1
ATOM 1108 O O . PRO A 1 151 ? -22.788 -2.674 -56.806 1.00 40.56 151 PRO A O 1
ATOM 1111 N N . LYS A 1 152 ? -22.363 -0.791 -57.957 1.00 45.34 152 LYS A N 1
ATOM 1112 C CA . LYS A 1 152 ? -21.375 -0.118 -57.102 1.00 45.34 152 LYS A CA 1
ATOM 1113 C C . LYS A 1 152 ? -21.796 -0.029 -55.616 1.00 45.34 152 LYS A C 1
ATOM 1115 O O . LYS A 1 152 ? -22.902 0.446 -55.350 1.00 45.34 152 LYS A O 1
ATOM 1120 N N . PRO A 1 153 ? -20.908 -0.300 -54.637 1.00 38.97 153 PRO A N 1
ATOM 1121 C CA . PRO A 1 153 ? -21.103 0.184 -53.278 1.00 38.97 153 PRO A CA 1
ATOM 1122 C C . PRO A 1 153 ? -20.809 1.690 -53.236 1.00 38.97 153 PRO A C 1
ATOM 1124 O O . PRO A 1 153 ? -19.776 2.166 -53.710 1.00 38.97 153 PRO A O 1
ATOM 1127 N N . LYS A 1 154 ? -21.752 2.459 -52.687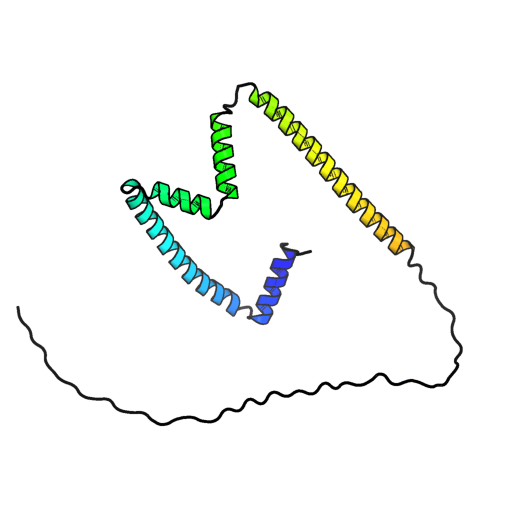 1.00 42.09 154 LYS A N 1
ATOM 1128 C CA . LYS A 1 154 ? -21.602 3.899 -52.460 1.00 42.09 154 LYS A CA 1
ATOM 1129 C C . LYS A 1 154 ? -20.411 4.144 -51.534 1.00 42.09 154 LYS A C 1
ATOM 1131 O O . LYS A 1 154 ? -20.459 3.831 -50.348 1.00 42.09 154 LYS A O 1
ATOM 1136 N N . ALA A 1 155 ? -19.371 4.759 -52.084 1.00 38.62 155 ALA A N 1
ATOM 1137 C CA . ALA A 1 155 ? -18.325 5.409 -51.322 1.00 38.62 155 ALA A CA 1
ATOM 1138 C C . ALA A 1 155 ? -18.931 6.517 -50.443 1.00 38.62 155 ALA A C 1
ATOM 1140 O O . ALA A 1 155 ? -19.675 7.372 -50.928 1.00 38.62 155 ALA A O 1
ATOM 1141 N N . LYS A 1 156 ? -18.549 6.552 -49.165 1.00 42.62 156 LYS A N 1
ATOM 1142 C CA . LYS A 1 156 ? -18.365 7.822 -48.458 1.00 42.62 156 LYS A CA 1
ATOM 1143 C C . LYS A 1 156 ? -16.949 7.852 -47.875 1.00 42.62 156 LYS A C 1
ATOM 1145 O O . LYS A 1 156 ? -16.510 6.836 -47.335 1.00 42.62 156 LYS A O 1
ATOM 1150 N N . PRO A 1 157 ? -16.209 8.963 -48.025 1.00 43.72 157 PRO A N 1
ATOM 1151 C CA . PRO A 1 157 ? -14.766 8.983 -47.840 1.00 43.72 157 PRO A CA 1
ATOM 1152 C C . PRO A 1 157 ? -14.392 9.203 -46.372 1.00 43.72 157 PRO A C 1
ATOM 1154 O O . PRO A 1 157 ? -15.026 9.987 -45.667 1.00 43.72 157 PRO A O 1
ATOM 1157 N N . LYS A 1 158 ? -13.282 8.591 -45.949 1.00 41.50 158 LYS A N 1
ATOM 1158 C CA . LYS A 1 158 ? -12.412 9.180 -44.927 1.00 41.50 158 LYS A CA 1
ATOM 1159 C C . LYS A 1 158 ? -11.674 10.359 -45.562 1.00 41.50 158 LYS A C 1
ATOM 1161 O O . LYS A 1 158 ? -10.944 10.143 -46.520 1.00 41.50 158 LYS A O 1
ATOM 1166 N N . ALA A 1 159 ? -11.788 11.547 -44.978 1.00 35.91 159 ALA A N 1
ATOM 1167 C CA . ALA A 1 159 ? -10.680 12.496 -44.874 1.00 35.91 159 ALA A CA 1
ATOM 1168 C C . ALA A 1 159 ? -11.022 13.570 -43.832 1.00 35.91 159 ALA A C 1
ATOM 1170 O O . ALA A 1 159 ? -11.984 14.319 -43.968 1.00 35.91 159 ALA A O 1
ATOM 1171 N N . ALA A 1 160 ? -10.217 13.585 -42.775 1.00 46.12 160 ALA A N 1
ATOM 1172 C CA . ALA A 1 160 ? -10.081 14.656 -41.794 1.00 46.12 160 ALA A CA 1
ATOM 1173 C C . ALA A 1 160 ? -9.446 15.909 -42.467 1.00 46.12 160 ALA A C 1
ATOM 1175 O O . ALA A 1 160 ? -9.056 15.796 -43.630 1.00 46.12 160 ALA A O 1
ATOM 1176 N N . PRO A 1 161 ? -9.268 17.074 -41.801 1.00 43.03 161 PRO A N 1
ATOM 1177 C CA . PRO A 1 161 ? -8.274 17.165 -40.726 1.00 43.03 161 PRO A CA 1
ATOM 1178 C C . PRO A 1 161 ? -8.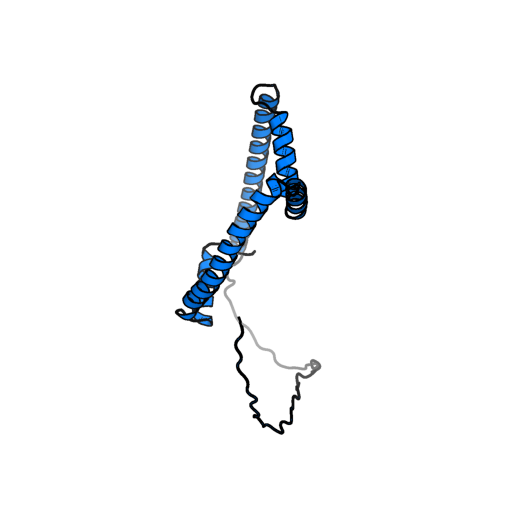574 18.175 -39.600 1.00 43.03 161 PRO A C 1
ATOM 1180 O O . PRO A 1 161 ? -9.354 19.115 -39.713 1.00 43.03 161 PRO A O 1
ATOM 1183 N N . LYS A 1 162 ? -7.856 17.977 -38.490 1.00 44.47 162 LYS A N 1
ATOM 1184 C CA . LYS A 1 162 ? -7.549 19.009 -37.496 1.00 44.47 162 LYS A CA 1
ATOM 1185 C C . LYS A 1 162 ? -6.840 20.192 -38.166 1.00 44.47 162 LYS A C 1
ATOM 1187 O O . LYS A 1 162 ? -5.901 19.972 -38.923 1.00 44.47 162 LYS A O 1
ATOM 1192 N N . ALA A 1 163 ? -7.148 21.406 -37.721 1.00 38.00 163 ALA A N 1
ATOM 1193 C CA . ALA A 1 163 ? -6.196 22.511 -37.724 1.00 38.00 163 ALA A CA 1
ATOM 1194 C C . ALA A 1 163 ? -6.101 23.084 -36.303 1.00 38.00 163 ALA A C 1
ATOM 1196 O O . ALA A 1 163 ? -6.997 23.767 -35.815 1.00 38.00 163 ALA A O 1
ATOM 1197 N N . LYS A 1 164 ? -5.001 22.739 -35.628 1.00 43.41 164 LYS A N 1
ATOM 1198 C CA . LYS A 1 164 ? -4.376 23.572 -34.600 1.00 43.41 164 LYS A CA 1
ATOM 1199 C C . LYS A 1 164 ? -3.458 24.554 -35.330 1.00 43.41 164 LYS A C 1
ATOM 1201 O O . LYS A 1 164 ? -2.643 24.097 -36.121 1.00 43.41 164 LYS A O 1
ATOM 1206 N N . ALA A 1 165 ? -3.518 25.828 -34.969 1.00 34.88 165 ALA A N 1
ATOM 1207 C CA . ALA A 1 165 ? -2.385 26.759 -34.901 1.00 34.88 165 ALA A CA 1
ATOM 1208 C C . ALA A 1 165 ? -2.916 27.985 -34.131 1.00 34.88 165 ALA A C 1
ATOM 1210 O O . ALA A 1 165 ? -3.930 28.540 -34.529 1.00 34.88 165 ALA A O 1
ATOM 1211 N N . ALA A 1 166 ? -2.488 28.327 -32.914 1.00 37.69 166 ALA A N 1
ATOM 1212 C CA . ALA A 1 166 ? -1.136 28.570 -32.407 1.00 37.69 166 ALA A CA 1
ATOM 1213 C C . ALA A 1 166 ? -0.433 29.732 -33.124 1.00 37.69 166 ALA A C 1
ATOM 1215 O O . ALA A 1 166 ? 0.094 29.546 -34.213 1.00 37.69 166 ALA A O 1
ATOM 1216 N N . ALA A 1 167 ? -0.427 30.892 -32.465 1.00 36.88 167 ALA A N 1
ATOM 1217 C CA . ALA A 1 167 ? 0.568 31.973 -32.494 1.00 36.88 167 ALA A CA 1
ATOM 1218 C C . ALA A 1 167 ? -0.025 33.110 -31.634 1.00 36.88 167 ALA A C 1
ATOM 1220 O O . ALA A 1 167 ? -1.221 33.358 -31.723 1.00 36.88 167 ALA A O 1
ATOM 1221 N N . SER A 1 168 ? 0.664 33.830 -30.755 1.00 38.06 168 SER A N 1
ATOM 1222 C CA . SER A 1 168 ? 2.098 34.002 -30.480 1.00 38.06 168 SER A CA 1
ATOM 1223 C C . SER A 1 168 ? 2.156 34.960 -29.268 1.00 38.06 168 SER A C 1
ATOM 1225 O O . SER A 1 168 ? 1.453 35.962 -29.265 1.00 38.06 168 SER A O 1
ATOM 1227 N N . THR A 1 169 ? 2.678 34.541 -28.113 1.00 31.55 169 THR A N 1
ATOM 1228 C CA . THR A 1 169 ? 4.027 34.858 -27.587 1.00 31.55 169 THR A CA 1
ATOM 1229 C C . THR A 1 169 ? 4.295 36.328 -27.211 1.00 31.55 169 THR A C 1
ATOM 1231 O O . THR A 1 169 ? 4.327 37.198 -28.069 1.00 31.55 169 THR A O 1
ATOM 1234 N N . THR A 1 170 ? 4.629 36.498 -25.921 1.00 34.44 170 THR A N 1
ATOM 1235 C CA . THR A 1 170 ? 5.778 37.249 -25.359 1.00 34.44 170 THR A CA 1
ATOM 1236 C C . THR A 1 170 ? 5.893 38.764 -25.530 1.00 34.44 170 THR A C 1
ATOM 1238 O O . THR A 1 170 ? 6.103 39.236 -26.635 1.00 34.44 170 THR A O 1
ATOM 1241 N N . SER A 1 171 ? 5.933 39.450 -24.380 1.00 39.09 171 SER A N 1
ATOM 1242 C CA . SER A 1 171 ? 6.825 40.558 -23.963 1.00 39.09 171 SER A CA 1
ATOM 1243 C C . SER A 1 171 ? 6.379 40.936 -22.535 1.00 39.09 171 SER A C 1
ATOM 1245 O O . SER A 1 171 ? 5.185 40.955 -22.275 1.00 39.09 171 SER A O 1
ATOM 1247 N N . ASP A 1 172 ? 7.177 41.216 -21.512 1.00 39.66 172 ASP A N 1
ATOM 1248 C CA . ASP A 1 172 ? 8.617 41.308 -21.321 1.00 39.66 172 ASP A CA 1
ATOM 1249 C C . ASP A 1 172 ? 8.861 41.307 -19.786 1.00 39.66 172 ASP A C 1
ATOM 1251 O O . ASP A 1 172 ? 7.976 41.651 -18.998 1.00 39.66 172 ASP A O 1
ATOM 1255 N N . LYS A 1 173 ? 10.053 40.902 -19.354 1.00 36.53 173 LYS A N 1
ATOM 1256 C CA . LYS A 1 173 ? 10.613 41.086 -17.989 1.00 36.53 173 LYS A CA 1
ATOM 1257 C C . LYS A 1 173 ? 11.221 42.530 -17.949 1.00 36.53 173 LYS A C 1
ATOM 1259 O O . LYS A 1 173 ? 11.001 43.240 -18.918 1.00 36.53 173 LYS A O 1
ATOM 1264 N N . PRO A 1 174 ? 12.029 43.055 -16.987 1.00 47.88 174 PRO A N 1
ATOM 1265 C CA . PRO A 1 174 ? 12.332 42.830 -15.553 1.00 47.88 174 PRO A CA 1
ATOM 1266 C C . PRO A 1 174 ? 11.858 44.030 -14.672 1.00 47.88 174 PRO A C 1
ATOM 1268 O O . PRO A 1 174 ? 11.410 45.039 -15.191 1.00 47.88 174 PRO A O 1
ATOM 1271 N N . ALA A 1 175 ? 11.900 44.019 -13.330 1.00 35.28 175 ALA A N 1
ATOM 1272 C CA . ALA A 1 175 ? 13.054 44.531 -12.570 1.00 35.28 175 ALA A CA 1
ATOM 1273 C C . ALA A 1 175 ? 12.862 44.411 -11.035 1.00 35.28 175 ALA A C 1
ATOM 1275 O O . ALA A 1 175 ? 11.915 44.929 -10.453 1.00 35.28 175 ALA A O 1
ATOM 1276 N N . LYS A 1 176 ? 13.838 43.774 -10.375 1.00 40.53 176 LYS A N 1
ATOM 1277 C CA . LYS A 1 176 ? 14.332 44.120 -9.018 1.00 40.53 176 LYS A CA 1
ATOM 1278 C C . LYS A 1 176 ? 15.200 45.401 -9.177 1.00 40.53 176 LYS A C 1
ATOM 1280 O O . LYS A 1 176 ? 15.630 45.613 -10.310 1.00 40.53 176 LYS A O 1
ATOM 1285 N N . PRO A 1 177 ? 15.603 46.190 -8.151 1.00 49.31 177 PRO A N 1
ATOM 1286 C CA . PRO A 1 177 ? 15.456 46.026 -6.698 1.00 49.31 177 PRO A CA 1
ATOM 1287 C C . PRO A 1 177 ? 15.053 47.317 -5.940 1.00 49.31 177 PRO A C 1
ATOM 1289 O O . PRO A 1 177 ? 15.221 48.423 -6.441 1.00 49.31 177 PRO A O 1
ATOM 1292 N N . ARG A 1 178 ? 14.678 47.218 -4.656 1.00 41.25 178 ARG A N 1
ATOM 1293 C CA . ARG A 1 178 ? 15.136 48.226 -3.682 1.00 41.25 178 ARG A CA 1
ATOM 1294 C C . ARG A 1 178 ? 15.064 47.747 -2.239 1.00 41.25 178 ARG A C 1
ATOM 1296 O O . ARG A 1 178 ? 14.024 47.352 -1.732 1.00 41.25 178 ARG A O 1
ATOM 1303 N N . ALA A 1 179 ? 16.229 47.807 -1.613 1.00 47.78 179 ALA A N 1
ATOM 1304 C CA . ALA A 1 179 ? 16.468 47.629 -0.199 1.00 47.78 179 ALA A CA 1
ATOM 1305 C C . ALA A 1 179 ? 15.958 48.827 0.621 1.00 47.78 179 ALA A C 1
ATOM 1307 O O . ALA A 1 179 ? 16.150 49.974 0.220 1.00 47.78 179 ALA A O 1
ATOM 1308 N N . LYS A 1 180 ? 15.426 48.539 1.810 1.00 48.97 180 LYS A N 1
ATOM 1309 C CA . LYS A 1 180 ? 15.508 49.336 3.049 1.00 48.97 180 LYS A CA 1
ATOM 1310 C C . LYS A 1 180 ? 15.557 48.289 4.178 1.00 48.97 180 LYS A C 1
ATOM 1312 O O . LYS A 1 180 ? 14.672 47.447 4.226 1.00 48.97 180 LYS A O 1
ATOM 1317 N N . LYS A 1 181 ? 16.686 48.075 4.879 1.00 43.44 181 LYS A N 1
ATOM 1318 C CA . LYS A 1 181 ? 17.146 48.815 6.084 1.00 43.44 181 LYS A CA 1
ATOM 1319 C C . LYS A 1 181 ? 15.946 49.099 7.003 1.00 43.44 181 LYS A C 1
ATOM 1321 O O . LYS A 1 181 ? 15.069 49.837 6.579 1.00 43.44 181 LYS A O 1
ATOM 1326 N N . THR A 1 182 ? 15.827 48.490 8.182 1.00 49.44 182 THR A N 1
ATOM 1327 C CA . THR A 1 182 ? 16.738 48.665 9.334 1.00 49.44 182 THR A CA 1
ATOM 1328 C C . THR A 1 182 ? 16.643 47.519 10.363 1.00 49.44 182 THR A C 1
ATOM 1330 O O . THR A 1 182 ? 15.585 46.904 10.477 1.00 49.44 182 THR A O 1
ATOM 1333 N N . PRO A 1 183 ? 17.714 47.270 11.143 1.00 55.53 183 PRO A N 1
ATOM 1334 C CA . PRO A 1 183 ? 17.691 46.475 12.370 1.00 55.53 183 PRO A CA 1
ATOM 1335 C C . PRO A 1 183 ? 17.477 47.363 13.614 1.00 55.53 183 PRO A C 1
ATOM 1337 O O . PRO A 1 183 ? 17.999 48.474 13.668 1.00 55.53 183 PRO A O 1
ATOM 1340 N N . ALA A 1 184 ? 16.745 46.851 14.601 1.00 48.66 184 ALA A N 1
ATOM 1341 C CA . ALA A 1 184 ? 16.748 47.214 16.028 1.00 48.66 184 ALA A CA 1
ATOM 1342 C C . ALA A 1 184 ? 15.814 46.182 16.705 1.00 48.66 184 ALA A C 1
ATOM 1344 O O . ALA A 1 184 ? 14.743 45.924 16.170 1.00 48.66 184 ALA A O 1
ATOM 1345 N N . GLY A 1 185 ? 16.148 45.445 17.762 1.00 46.19 185 GLY A N 1
ATOM 1346 C CA . GLY A 1 185 ? 17.060 45.765 18.849 1.00 46.19 185 GLY A CA 1
ATOM 1347 C C . GLY A 1 185 ? 16.305 46.514 19.944 1.00 46.19 185 GLY A C 1
ATOM 1348 O O . GLY A 1 185 ? 16.395 47.727 19.964 1.00 46.19 185 GLY A O 1
ATOM 1349 N N . GLU A 1 186 ? 15.564 45.796 20.792 1.00 46.44 186 GLU A N 1
ATOM 1350 C CA . GLU A 1 186 ? 15.162 46.154 22.172 1.00 46.44 186 GLU A CA 1
ATOM 1351 C C . GLU A 1 186 ? 14.468 44.899 22.745 1.00 46.44 186 GLU A C 1
ATOM 1353 O O . GLU A 1 186 ? 13.631 44.313 22.060 1.00 46.44 186 GLU A O 1
ATOM 1358 N N . ALA A 1 187 ? 15.072 44.236 23.736 1.00 44.94 187 ALA A N 1
ATOM 1359 C CA . ALA A 1 187 ? 14.940 44.455 25.187 1.00 44.94 187 ALA A CA 1
ATOM 1360 C C . ALA A 1 187 ? 13.808 43.603 25.781 1.00 44.94 187 ALA A C 1
ATOM 1362 O O . ALA A 1 187 ? 12.657 43.721 25.314 1.00 44.94 187 ALA A O 1
#

Organism: NCBI:txid195913

InterPro domains:
  IPR003369 Sec-independent protein translocase protein TatA/B/E [PF02416] (2-48)
  IPR018448 Sec-independent protein translocase protein TatB [MF_00237] (1-176)
  IPR018448 Sec-independent protein translocase protein TatB [TIGR01410] (2-69)

Solvent-accessible surface area (backbone atoms only — not comparable to full-atom values): 11941 Å² total; per-residue (Å²): 141,76,74,87,44,75,68,44,54,50,50,51,50,53,54,47,33,69,74,66,29,78,68,46,52,61,50,49,50,52,52,51,46,53,52,53,48,51,52,49,52,52,49,50,50,50,50,53,53,46,52,65,48,27,78,81,39,82,42,60,60,53,53,51,52,52,49,36,70,76,34,51,68,60,46,51,49,50,50,50,47,51,52,46,48,72,72,51,57,94,84,50,77,65,54,62,54,47,51,54,53,45,53,50,49,52,50,52,50,51,52,50,51,49,59,50,47,57,50,51,53,50,51,49,51,52,49,53,53,53,58,70,66,65,67,81,86,78,79,84,84,87,87,91,84,87,82,89,87,86,83,81,81,84,83,78,84,91,76,86,83,88,82,89,80,91,84,80,84,91,88,79,88,88,84,85,88,84,89,76,88,84,91,80,91,81,135

pLDDT: mean 70.51, std 20.77, range [31.55, 97.12]

Mean predicted aligned error: 22.1 Å

Radius of gyration: 36.63 Å; Cα contacts (8 Å, |Δi|>4): 16; chains: 1; bounding box: 49×84×93 Å

Foldseek 3Di:
DDPPDPVVVVVVVVVCCVPCNVPRVVVVCVVVVVVVVVVVVVVVVVVVVCVVVCVVPVCVVVVLVVVCVVCVPVNVVVVVVVVCCVVDDPPDPVVVVVVVVVVVVVVVVVVVVVVVVVVVVVVVVVVVVVVVVPPPPDDDDDDDDDDDDDDD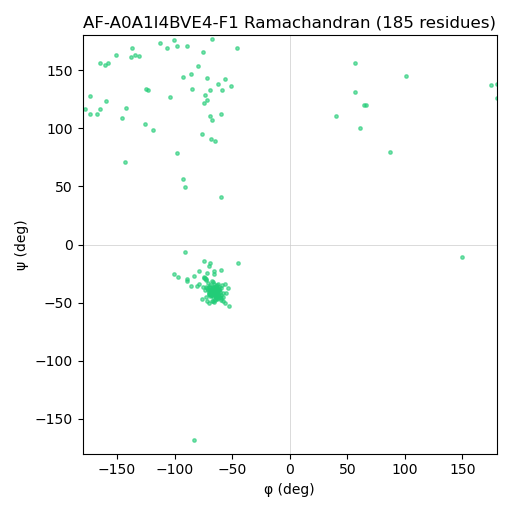DDDDDDDDDDDDDDDDDDDDDDDDDDDDDDDDDDD

Secondary structure (DSSP, 8-state):
----SHHHHHHHHHHHHHHH-TTHHHHHHHHHHHHHHHHHHHHHHHHHHHHHHHTTSSHHHHHHHHHHHH-HHHHHHHHHHHHHHHH--BTBTHHHHHHHHHHHHHHHHHHHHHHHHHHHHHHHHHHHHHHTT------------------------------------------------------

Sequence (187 aa):
MFGLGWSEMILLGVVALIVIGPKDLPNMFRELGRMSGKARAMASEFQRAMESAADDSGVKDISKSIQAAANPAKFGVDKLKSAASSTFKPGTETAKLSEERQAAKDKISAATARAAQDRRDREMAAADAAEMSDEPDMAMPAPVIEPAPAPKPKAKPKAAPKAKAAASTTSDKPAKPRAKKTPAGEA